Protein AF-A0A4S3JB33-F1 (afdb_monomer)

Nearest PDB structures (foldseek):
  8bau-assembly1_A  TM=7.533E-01  e=1.016E-06  Phytophthora nicotianae
  2b3w-assembly1_A  TM=6.728E-01  e=2.510E-02  Escherichia coli
  7lj3-assembly1_8  TM=1.763E-01  e=8.676E-01  Human herpesvirus 5 strain AD169

Radius of gyration: 25.85 Å; Cα contacts (8 Å, |Δi|>4): 406; chains: 1; bounding box: 103×61×62 Å

Organism: NCBI:txid1220188

pLDDT: mean 83.26, std 20.47, range [34.44, 98.62]

Sequence (287 aa):
MPPSTQQTRKRKRSPKPSTSSANTPTPSSVLNHPSFRTTPTHIFFHGGILSNWHPSLSPFPGKRGLEICLPLLDKLGIAHPSQEAYSTLLIHEFGFGRGEQWMMAMKAWLFECDMDESGLKPFQRAGKVSDEEFKQFQSDILSPSAPAPSSSSSGRGRGRETAELEKIYARDSHLPCILRTNVPRSQKALGRKVRGFRPDVWNKASIPIIMAGCVARAQVDQGLRSVYLAAQERTFVEGSPRDRIWGVGLKWDSKAIEDEA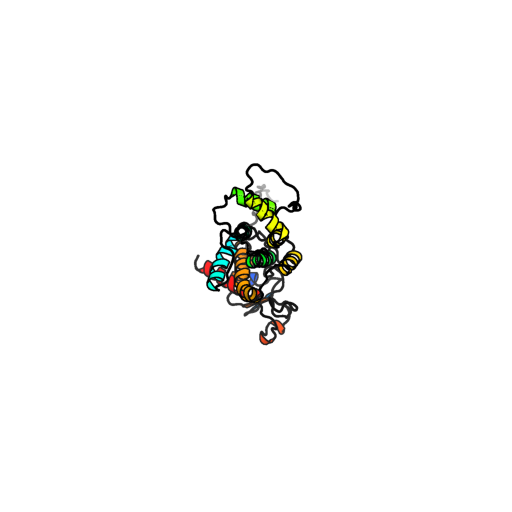NWRGENRLGRCHGEAARMIQRVNRSS

InterPro domains:
  IPR012816 NADAR [PF08719] (172-272)
  IPR012816 NADAR [cd15457] (41-272)
  IPR037238 YbiA-like superfamily [G3DSA:1.10.357.40] (34-285)
  IPR037238 YbiA-like superfamily [SSF143990] (32-275)

Mean predicted aligned error: 9.92 Å

Secondary structure (DSSP, 8-state):
-PPP--------PPPPPP-----PPPHHHHT-BTTEEE-SSEEEESSGGGSTTSEEEEEEEHHHHHHHHHHHHHHTT-----TTSHHHHHHHH-EEEEHHHHHHHHHHHHHSSS--TT---TT---S---HHHHHHHHHHHH-TTPPPTT-----TT--HHHHHHHHHHHHH-SHHHHHH---HHHHHHHHTS-TT--HHHHHHHHHHHHHHHHHHHHHH-HHHHHHHHHTTTPEEEE--SS-SSSS-SS-TT-GGGGSGGG--S--HHHHHHHHHHHHHHHHHH--

Structure (mmCIF, N/CA/C/O backbone):
data_AF-A0A4S3JB33-F1
#
_entry.id   AF-A0A4S3JB33-F1
#
loop_
_atom_site.group_PDB
_atom_site.id
_atom_site.type_symbol
_atom_site.label_atom_id
_atom_site.label_alt_id
_atom_site.label_comp_id
_atom_site.label_asym_id
_atom_site.label_entity_id
_atom_site.label_seq_id
_atom_site.pdbx_PDB_ins_code
_atom_site.Cartn_x
_atom_site.Cartn_y
_atom_site.Cartn_z
_atom_site.occupancy
_atom_site.B_iso_or_equiv
_atom_site.auth_seq_id
_atom_site.auth_comp_id
_atom_site.auth_asym_id
_atom_site.auth_atom_id
_atom_site.pdbx_PDB_model_num
ATOM 1 N N . MET A 1 1 ? 79.749 41.638 -6.068 1.00 37.84 1 MET A N 1
ATOM 2 C CA . MET A 1 1 ? 79.258 42.384 -4.892 1.00 37.84 1 MET A CA 1
ATOM 3 C C . MET A 1 1 ? 77.824 42.826 -5.148 1.00 37.84 1 MET A C 1
ATOM 5 O O . MET A 1 1 ? 77.630 43.610 -6.067 1.00 37.84 1 MET A O 1
ATOM 9 N N . PRO A 1 2 ? 76.828 42.297 -4.423 1.00 37.78 2 PRO A N 1
ATOM 10 C CA . PRO A 1 2 ? 75.459 42.807 -4.450 1.00 37.78 2 PRO A CA 1
ATOM 11 C C . PRO A 1 2 ? 75.175 43.682 -3.213 1.00 37.78 2 PRO A C 1
ATOM 13 O O . PRO A 1 2 ? 75.805 43.468 -2.175 1.00 37.78 2 PRO A O 1
ATOM 16 N N . PRO A 1 3 ? 74.198 44.604 -3.248 1.00 44.31 3 PRO A N 1
ATOM 17 C CA . PRO A 1 3 ? 73.579 45.103 -2.035 1.00 44.31 3 PRO A CA 1
ATOM 18 C C . PRO A 1 3 ? 72.351 44.260 -1.672 1.00 44.31 3 PRO A C 1
ATOM 20 O O . PRO A 1 3 ? 71.541 43.872 -2.514 1.00 44.31 3 PRO A O 1
ATOM 23 N N . SER A 1 4 ? 72.237 43.981 -0.376 1.00 38.00 4 SER A N 1
ATOM 24 C CA . SER A 1 4 ? 71.089 43.359 0.271 1.00 38.00 4 SER A CA 1
ATOM 25 C C . SER A 1 4 ? 69.883 44.297 0.292 1.00 38.00 4 SER A C 1
ATOM 27 O O . SER A 1 4 ? 70.032 45.484 0.588 1.00 38.00 4 SER A O 1
ATOM 29 N N . THR A 1 5 ? 68.673 43.765 0.133 1.00 39.16 5 THR A N 1
ATOM 30 C CA . THR A 1 5 ? 67.459 44.458 0.584 1.00 39.16 5 THR A CA 1
ATOM 31 C C . THR A 1 5 ? 66.534 43.474 1.290 1.00 39.16 5 THR A C 1
ATOM 33 O O . THR A 1 5 ? 66.327 42.345 0.848 1.00 39.16 5 THR A O 1
ATOM 36 N N . GLN A 1 6 ? 66.075 43.909 2.461 1.00 36.19 6 GLN A N 1
ATOM 37 C CA . GLN A 1 6 ? 65.404 43.139 3.497 1.00 36.19 6 GLN A CA 1
ATOM 38 C C . GLN A 1 6 ? 63.982 42.687 3.140 1.00 36.19 6 GLN A C 1
ATOM 40 O O . GLN A 1 6 ? 63.261 43.281 2.343 1.00 36.19 6 GLN A O 1
ATOM 45 N N . GLN A 1 7 ? 63.600 41.614 3.831 1.00 37.47 7 GLN A N 1
ATOM 46 C CA . GLN A 1 7 ? 62.311 40.935 3.851 1.00 37.47 7 GLN A CA 1
ATOM 47 C C . GLN A 1 7 ? 61.126 41.831 4.241 1.00 37.47 7 GLN A C 1
ATOM 49 O O . GLN A 1 7 ? 61.162 42.522 5.253 1.00 37.47 7 GLN A O 1
ATOM 54 N N . THR A 1 8 ? 59.987 41.610 3.580 1.00 35.97 8 THR A N 1
ATOM 55 C CA . THR A 1 8 ? 58.667 41.661 4.232 1.00 35.97 8 THR A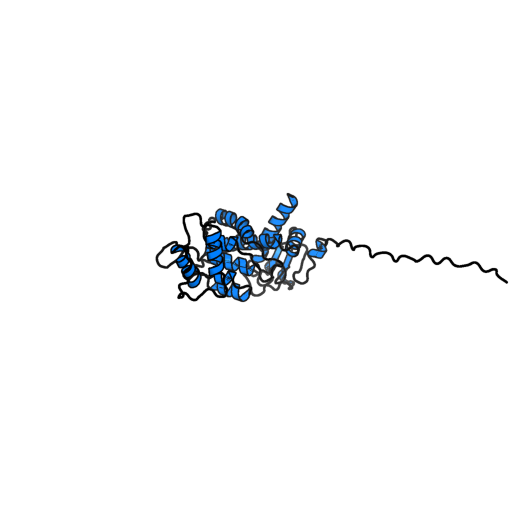 CA 1
ATOM 56 C C . THR A 1 8 ? 57.885 40.384 3.896 1.00 35.97 8 THR A C 1
ATOM 58 O O . THR A 1 8 ? 57.421 40.167 2.778 1.00 35.97 8 THR A O 1
ATOM 61 N N . ARG A 1 9 ? 57.756 39.477 4.874 1.00 36.78 9 ARG A N 1
ATOM 62 C CA . ARG A 1 9 ? 56.932 38.260 4.763 1.00 36.78 9 ARG A CA 1
ATOM 63 C C . ARG A 1 9 ? 55.449 38.627 4.911 1.00 36.78 9 ARG A C 1
ATOM 65 O O . ARG A 1 9 ? 54.947 38.746 6.025 1.00 36.78 9 ARG A O 1
ATOM 72 N N . LYS A 1 10 ? 54.717 38.737 3.797 1.00 39.84 10 LYS A N 1
ATOM 73 C CA . LYS A 1 10 ? 53.243 38.682 3.803 1.00 39.84 10 LYS A CA 1
ATOM 74 C C . LYS A 1 10 ? 52.792 37.230 4.012 1.00 39.84 10 LYS A C 1
ATOM 76 O O . LYS A 1 10 ? 53.057 36.364 3.181 1.00 39.84 10 LYS A O 1
ATOM 81 N N . ARG A 1 11 ? 52.095 36.959 5.122 1.00 40.12 11 ARG A N 1
ATOM 82 C CA . ARG A 1 11 ? 51.371 35.698 5.366 1.00 40.12 11 ARG A CA 1
ATOM 83 C C . ARG A 1 11 ? 50.337 35.480 4.249 1.00 40.12 11 ARG A C 1
ATOM 85 O O . ARG A 1 11 ? 49.350 36.209 4.180 1.00 40.12 11 ARG A O 1
ATOM 92 N N . LYS A 1 12 ? 50.547 34.472 3.393 1.00 37.72 12 LYS A N 1
ATOM 93 C CA . LYS A 1 12 ? 49.523 33.954 2.470 1.00 37.72 12 LYS A CA 1
ATOM 94 C C . LYS A 1 12 ? 48.380 33.360 3.300 1.00 37.72 12 LYS A C 1
ATOM 96 O O . LYS A 1 12 ? 48.579 32.368 3.995 1.00 37.72 12 LYS A O 1
ATOM 101 N N . ARG A 1 13 ? 47.193 33.970 3.239 1.00 41.28 13 ARG A N 1
ATOM 102 C CA . ARG A 1 13 ? 45.944 33.325 3.663 1.00 41.28 13 ARG A CA 1
ATOM 103 C C . ARG A 1 13 ? 45.610 32.237 2.645 1.00 41.28 13 ARG A C 1
ATOM 105 O O . ARG A 1 13 ? 45.482 32.527 1.459 1.00 41.28 13 ARG A O 1
ATOM 112 N N . SER A 1 14 ? 45.497 31.003 3.117 1.00 39.81 14 SER A N 1
ATOM 113 C CA . SER A 1 14 ? 44.990 29.860 2.360 1.00 39.81 14 SER A CA 1
ATOM 114 C C . SER A 1 14 ? 43.556 30.147 1.883 1.00 39.81 14 SER A C 1
ATOM 116 O O . SER A 1 14 ? 42.777 30.707 2.663 1.00 39.81 14 SER A O 1
ATOM 118 N N . PRO A 1 15 ? 43.174 29.791 0.644 1.00 37.69 15 PRO A N 1
ATOM 119 C CA . PRO A 1 15 ? 41.797 29.950 0.198 1.00 37.69 15 PRO A CA 1
ATOM 120 C C . PRO A 1 15 ? 40.890 28.992 0.984 1.00 37.69 15 PRO A C 1
ATOM 122 O O . PRO A 1 15 ? 41.204 27.812 1.147 1.00 37.69 15 PRO A O 1
ATOM 125 N N . LYS A 1 16 ? 39.775 29.520 1.504 1.00 41.62 16 LYS A N 1
ATOM 126 C CA . LYS A 1 16 ? 38.696 28.718 2.097 1.00 41.62 16 LYS A CA 1
ATOM 127 C C . LYS A 1 16 ? 38.167 27.737 1.040 1.00 41.62 16 LYS A C 1
ATOM 129 O O . LYS A 1 16 ? 38.026 28.149 -0.112 1.00 41.62 16 LYS A O 1
ATOM 134 N N . PRO A 1 17 ? 37.833 26.488 1.407 1.00 34.44 17 PRO A N 1
ATOM 135 C CA . PRO A 1 17 ? 37.184 25.578 0.479 1.00 34.44 17 PRO A CA 1
ATOM 136 C C . PRO A 1 17 ? 35.836 26.178 0.074 1.00 34.44 17 PRO A C 1
ATOM 138 O O . PRO A 1 17 ? 35.015 26.536 0.921 1.00 34.44 17 PRO A O 1
ATOM 141 N N . SER A 1 18 ? 35.652 26.330 -1.235 1.00 35.06 18 SER A N 1
ATOM 142 C CA . SER A 1 18 ? 34.375 26.655 -1.851 1.00 35.06 18 SER A CA 1
ATOM 143 C C . SER A 1 18 ? 33.348 25.626 -1.398 1.00 35.06 18 SER A C 1
ATOM 145 O O . SER A 1 18 ? 33.536 24.426 -1.599 1.00 35.06 18 SER A O 1
ATOM 147 N N . THR A 1 19 ? 32.276 26.101 -0.775 1.00 37.41 19 THR A N 1
ATOM 148 C CA . THR A 1 19 ? 31.071 25.324 -0.501 1.00 37.41 19 THR A CA 1
ATOM 149 C C . THR A 1 19 ? 30.643 24.620 -1.784 1.00 37.41 19 THR A C 1
ATOM 151 O O . THR A 1 19 ? 30.298 25.288 -2.760 1.00 37.41 19 THR A O 1
ATOM 154 N N . SER A 1 20 ? 30.716 23.287 -1.806 1.00 38.78 20 SER A N 1
ATOM 155 C CA . SER A 1 20 ? 30.219 22.494 -2.923 1.00 38.78 20 SER A CA 1
ATOM 156 C C . SER A 1 20 ? 28.742 22.815 -3.109 1.00 38.78 20 SER A C 1
ATOM 158 O O . SER A 1 20 ? 27.940 22.566 -2.205 1.00 38.78 20 SER A O 1
ATOM 160 N N . SER A 1 21 ? 28.380 23.363 -4.266 1.00 40.97 21 SER A N 1
ATOM 161 C CA . SER A 1 21 ? 26.999 23.341 -4.723 1.00 40.97 21 SER A CA 1
ATOM 162 C C . SER A 1 21 ? 26.543 21.887 -4.677 1.00 40.97 21 SER A C 1
ATOM 164 O O . SER A 1 21 ? 27.135 21.035 -5.342 1.00 40.97 21 SER A O 1
ATOM 166 N N . ALA A 1 22 ? 25.546 21.583 -3.851 1.00 45.12 22 ALA A N 1
ATOM 167 C CA . ALA A 1 22 ? 24.884 20.293 -3.903 1.00 45.12 22 ALA A CA 1
ATOM 168 C C . ALA A 1 22 ? 24.365 20.121 -5.337 1.00 45.12 22 ALA A C 1
ATOM 170 O O . ALA A 1 22 ? 23.481 20.858 -5.768 1.00 45.12 22 ALA A O 1
ATOM 171 N N . ASN A 1 23 ? 24.985 19.223 -6.106 1.00 50.03 23 ASN A N 1
ATOM 172 C CA . ASN A 1 23 ? 24.530 18.895 -7.448 1.00 50.03 23 ASN A CA 1
ATOM 173 C C . ASN A 1 23 ? 23.121 18.322 -7.319 1.00 50.03 23 ASN A C 1
ATOM 175 O O . ASN A 1 23 ? 22.956 17.192 -6.858 1.00 50.03 23 ASN A O 1
ATOM 179 N N . THR A 1 24 ? 22.110 19.095 -7.710 1.00 54.03 24 THR A N 1
ATOM 180 C CA . THR A 1 24 ? 20.760 18.568 -7.881 1.00 54.03 24 THR A CA 1
ATOM 181 C C . THR A 1 24 ? 20.845 17.436 -8.908 1.00 54.03 24 THR A C 1
ATOM 183 O O . THR A 1 24 ? 21.299 17.679 -10.030 1.00 54.03 24 THR A O 1
ATOM 186 N N . PRO A 1 25 ? 20.486 16.193 -8.547 1.00 61.22 25 PRO A N 1
ATOM 187 C CA . PRO A 1 25 ? 20.617 15.068 -9.458 1.00 61.22 25 PRO A CA 1
ATOM 188 C C . PRO A 1 25 ? 19.741 15.300 -10.694 1.00 61.22 25 PRO A C 1
ATOM 190 O O . PRO A 1 25 ? 18.582 15.702 -10.589 1.00 61.22 25 PRO A O 1
ATOM 193 N N . THR A 1 26 ? 20.301 15.063 -11.879 1.00 67.50 26 THR A N 1
ATOM 194 C CA . THR A 1 26 ? 19.547 15.159 -13.131 1.00 67.50 26 THR A CA 1
ATOM 195 C C . THR A 1 26 ? 18.552 13.994 -13.219 1.00 67.50 26 THR A C 1
ATOM 197 O O . THR A 1 26 ? 18.800 12.929 -12.647 1.00 67.50 26 THR A O 1
ATOM 200 N N . PRO A 1 27 ? 17.436 14.117 -13.963 1.00 67.69 27 PRO A N 1
ATOM 201 C CA . PRO A 1 27 ? 16.472 13.020 -14.106 1.00 67.69 27 PRO A CA 1
ATOM 202 C C . PRO A 1 27 ? 17.120 11.698 -14.553 1.00 67.69 27 PRO A C 1
ATOM 204 O O . PRO A 1 27 ? 16.765 10.628 -14.065 1.00 67.69 27 PRO A O 1
ATOM 207 N N . SER A 1 28 ? 18.139 11.777 -15.418 1.00 67.50 28 SER A N 1
ATOM 208 C CA . SER A 1 28 ? 18.902 10.609 -15.869 1.00 67.50 28 SER A CA 1
ATOM 209 C C . SER A 1 28 ? 19.758 9.975 -14.767 1.00 67.50 28 SER A C 1
ATOM 211 O O . SER A 1 28 ? 19.935 8.760 -14.786 1.00 67.50 28 SER A O 1
ATOM 213 N N . SER A 1 29 ? 20.294 10.751 -13.816 1.00 79.69 29 SER A N 1
ATOM 214 C CA . SER A 1 29 ? 21.076 10.192 -12.706 1.00 79.69 29 SER A CA 1
ATOM 215 C C . SER A 1 29 ? 20.184 9.564 -11.636 1.00 79.69 29 SER A C 1
ATOM 217 O O . SER A 1 29 ? 20.578 8.577 -11.031 1.00 79.69 29 SER A O 1
ATOM 219 N N . VAL A 1 30 ? 18.971 10.093 -11.428 1.00 85.69 30 VAL A N 1
ATOM 220 C CA . VAL A 1 30 ? 17.984 9.519 -10.492 1.00 85.69 30 VAL A CA 1
ATOM 221 C C . VAL A 1 30 ? 17.522 8.133 -10.945 1.00 85.69 30 VAL A C 1
ATOM 223 O O . VAL A 1 30 ? 17.344 7.237 -10.122 1.00 85.69 30 VAL A O 1
ATOM 226 N N . LEU A 1 31 ? 17.333 7.948 -12.254 1.00 87.81 31 LEU A N 1
ATOM 227 C CA . LEU A 1 31 ? 16.897 6.669 -12.818 1.00 87.81 31 LEU A CA 1
ATOM 228 C C . LEU A 1 31 ? 18.030 5.647 -13.006 1.00 87.81 31 LEU A C 1
ATOM 230 O O . LEU A 1 31 ? 17.764 4.518 -13.426 1.00 87.81 31 LEU A O 1
ATOM 234 N N . ASN A 1 32 ? 19.270 6.024 -12.687 1.00 83.25 32 ASN A N 1
ATOM 235 C CA . ASN A 1 32 ? 20.412 5.123 -12.638 1.00 83.25 32 ASN A CA 1
ATOM 236 C C . ASN A 1 32 ? 20.629 4.668 -11.187 1.00 83.25 32 ASN A C 1
ATOM 238 O O . ASN A 1 32 ? 21.330 5.318 -10.414 1.00 83.25 32 ASN A O 1
ATOM 242 N N . HIS A 1 33 ? 19.973 3.572 -10.800 1.00 80.69 33 HIS A N 1
ATOM 243 C CA . HIS A 1 33 ? 19.950 3.097 -9.418 1.00 80.69 33 HIS A CA 1
ATOM 244 C C . HIS A 1 33 ? 20.225 1.587 -9.351 1.00 80.69 33 HIS A C 1
ATOM 246 O O . HIS A 1 33 ? 19.669 0.834 -10.146 1.00 80.69 33 HIS A O 1
ATOM 252 N N . PRO A 1 34 ? 21.005 1.081 -8.377 1.00 84.62 34 PRO A N 1
ATOM 253 C CA . PRO A 1 34 ? 21.362 -0.342 -8.315 1.00 84.62 34 PRO A CA 1
ATOM 254 C C . PRO A 1 34 ? 20.169 -1.290 -8.101 1.00 84.62 34 PRO A C 1
ATOM 256 O O . PRO A 1 34 ? 20.291 -2.492 -8.315 1.00 84.62 34 PRO A O 1
ATOM 259 N N . SER A 1 35 ? 19.019 -0.779 -7.652 1.00 85.50 35 SER A N 1
ATOM 260 C CA . SER A 1 35 ? 17.845 -1.602 -7.324 1.00 85.50 35 SER A CA 1
ATOM 261 C C . SER A 1 35 ? 16.769 -1.677 -8.410 1.00 85.50 35 SER A C 1
ATOM 263 O O . SER A 1 35 ? 15.747 -2.329 -8.181 1.00 85.50 35 SER A O 1
ATOM 265 N N . PHE A 1 36 ? 16.939 -0.976 -9.533 1.00 93.44 36 PHE A N 1
ATOM 266 C CA . PHE A 1 36 ? 16.011 -1.031 -10.660 1.00 93.44 36 PHE A CA 1
ATOM 267 C C . PHE A 1 36 ? 16.714 -0.678 -11.973 1.00 93.44 36 PHE A C 1
ATOM 269 O O . PHE A 1 36 ? 17.704 0.042 -12.000 1.00 93.44 36 PHE A O 1
ATOM 276 N N . ARG A 1 37 ? 16.195 -1.201 -13.079 1.00 94.62 37 ARG A N 1
ATOM 277 C CA . ARG A 1 37 ? 16.743 -1.019 -14.422 1.00 94.62 37 ARG A CA 1
ATOM 278 C C . ARG A 1 37 ? 15.783 -0.188 -15.254 1.00 94.62 37 ARG A C 1
ATOM 280 O O . ARG A 1 37 ? 14.603 -0.513 -15.337 1.00 94.62 37 ARG A O 1
ATOM 287 N N . THR A 1 38 ? 16.304 0.841 -15.904 1.00 95.25 38 THR A N 1
ATOM 288 C CA . THR A 1 38 ? 15.506 1.781 -16.695 1.00 95.25 38 THR A CA 1
ATOM 289 C C . THR A 1 38 ? 15.789 1.596 -18.185 1.00 95.25 38 THR A C 1
ATOM 291 O O . THR A 1 38 ? 16.947 1.526 -18.592 1.00 95.25 38 THR A O 1
ATOM 294 N N . THR A 1 39 ? 14.741 1.547 -19.004 1.00 94.50 39 THR A N 1
ATOM 295 C CA . THR A 1 39 ? 14.806 1.634 -20.473 1.00 94.50 39 THR A CA 1
ATOM 296 C C . THR A 1 39 ? 14.076 2.906 -20.939 1.00 94.50 39 THR A C 1
ATOM 298 O O . THR A 1 39 ? 13.555 3.657 -20.105 1.00 94.50 39 THR A O 1
ATOM 301 N N . PRO A 1 40 ? 14.014 3.215 -22.248 1.00 94.31 40 PRO A N 1
ATOM 302 C CA . PRO A 1 40 ? 13.198 4.329 -22.732 1.00 94.31 40 PRO A CA 1
ATOM 303 C C . PRO A 1 40 ? 11.714 4.222 -22.346 1.00 94.31 40 PRO A C 1
ATOM 305 O O . PRO A 1 40 ? 11.077 5.250 -22.144 1.00 94.31 40 PRO A O 1
ATOM 308 N N . THR A 1 41 ? 11.190 3.001 -22.197 1.00 95.88 41 THR A N 1
ATOM 309 C CA . THR A 1 41 ? 9.759 2.726 -21.986 1.00 95.88 41 THR A CA 1
ATOM 310 C C . THR A 1 41 ? 9.422 2.158 -20.608 1.00 95.88 41 THR A C 1
ATOM 312 O O . THR A 1 41 ? 8.274 2.256 -20.189 1.00 95.88 41 THR A O 1
ATOM 315 N N . HIS A 1 42 ? 10.390 1.601 -19.874 1.00 97.69 42 HIS A N 1
ATOM 316 C CA . HIS A 1 42 ? 10.117 0.843 -18.651 1.00 97.69 42 HIS A CA 1
ATOM 317 C C . HIS A 1 42 ? 11.076 1.158 -17.497 1.00 97.69 42 HIS A C 1
ATOM 319 O O . HIS A 1 42 ? 12.224 1.553 -17.701 1.00 97.69 42 HIS A O 1
ATOM 325 N N . ILE A 1 43 ? 10.608 0.912 -16.273 1.00 98.00 43 ILE A N 1
ATOM 326 C CA . ILE A 1 43 ? 11.408 0.835 -15.045 1.00 98.00 43 ILE A CA 1
ATOM 327 C C . ILE A 1 43 ? 11.144 -0.534 -14.408 1.00 98.00 43 ILE A C 1
ATOM 329 O O . ILE A 1 43 ? 10.102 -0.753 -13.789 1.00 98.00 43 ILE A O 1
ATOM 333 N N . PHE A 1 44 ? 12.089 -1.461 -14.550 1.00 98.12 44 PHE A N 1
ATOM 334 C CA . PHE A 1 44 ? 12.015 -2.811 -13.990 1.00 98.12 44 PHE A CA 1
ATOM 335 C C . PHE A 1 44 ? 12.632 -2.851 -12.594 1.00 98.12 44 PHE A C 1
ATOM 337 O O . PHE A 1 44 ? 13.785 -2.465 -12.413 1.00 98.12 44 PHE A O 1
ATOM 344 N N . PHE A 1 45 ? 11.905 -3.358 -11.605 1.00 97.81 45 PHE A N 1
ATOM 345 C CA . PHE A 1 45 ? 12.362 -3.419 -10.218 1.00 97.81 45 PHE A CA 1
ATOM 346 C C . PHE A 1 45 ? 11.933 -4.724 -9.544 1.00 97.81 45 PHE A C 1
ATOM 348 O O . PHE A 1 45 ? 11.057 -5.434 -10.016 1.00 97.81 45 PHE A O 1
ATOM 355 N N . HIS A 1 46 ? 12.555 -5.049 -8.417 1.00 95.19 46 HIS A N 1
ATOM 356 C CA . HIS A 1 46 ? 12.135 -6.159 -7.546 1.00 95.19 46 HIS A CA 1
ATOM 357 C C . HIS A 1 46 ? 12.351 -5.798 -6.071 1.00 95.19 46 HIS A C 1
ATOM 359 O O . HIS A 1 46 ? 11.541 -6.124 -5.207 1.00 95.19 46 HIS A O 1
ATOM 365 N N . GLY A 1 47 ? 13.440 -5.079 -5.787 1.00 93.38 47 GLY A N 1
ATOM 366 C CA . GLY A 1 47 ? 13.805 -4.595 -4.460 1.00 93.38 47 GLY A CA 1
ATOM 367 C C . GLY A 1 47 ? 13.986 -3.077 -4.404 1.00 93.38 47 GLY A C 1
ATOM 368 O O . GLY A 1 47 ? 13.583 -2.340 -5.302 1.00 93.38 47 GLY A O 1
ATOM 369 N N . GLY A 1 48 ? 14.638 -2.621 -3.334 1.00 94.38 48 GLY A N 1
ATOM 370 C CA . GLY A 1 48 ? 14.979 -1.213 -3.123 1.00 94.38 48 GLY A CA 1
ATOM 371 C C . GLY A 1 48 ? 13.761 -0.302 -3.039 1.00 94.38 48 GLY A C 1
ATOM 372 O O . GLY A 1 48 ? 12.684 -0.753 -2.674 1.00 94.38 48 GLY A O 1
ATOM 373 N N . ILE A 1 49 ? 13.931 0.973 -3.379 1.00 95.50 49 ILE A N 1
ATOM 374 C CA . ILE A 1 49 ? 12.979 2.037 -3.036 1.00 95.50 49 ILE A CA 1
ATOM 375 C C . ILE A 1 49 ? 11.556 1.846 -3.582 1.00 95.50 49 ILE A C 1
ATOM 377 O O . ILE A 1 49 ? 10.610 2.384 -3.014 1.00 95.50 49 ILE A O 1
ATOM 381 N N . LEU A 1 50 ? 11.374 1.045 -4.634 1.00 97.00 50 LEU A N 1
ATOM 382 C CA . LEU A 1 50 ? 10.067 0.706 -5.211 1.00 97.00 50 LEU A CA 1
ATOM 383 C C . LEU A 1 50 ? 9.430 -0.547 -4.574 1.00 97.00 50 LEU A C 1
ATOM 385 O O . LEU A 1 50 ? 8.245 -0.790 -4.728 1.00 97.00 50 LEU A O 1
ATOM 389 N N . SER A 1 51 ? 10.162 -1.346 -3.802 1.00 96.25 51 SER A N 1
ATOM 390 C CA . SER A 1 51 ? 9.581 -2.508 -3.123 1.00 96.25 51 SER A CA 1
ATOM 391 C C . SER A 1 51 ? 8.750 -2.100 -1.905 1.00 96.25 51 SER A C 1
ATOM 393 O O . SER A 1 51 ? 9.187 -1.297 -1.081 1.00 96.25 51 SER A O 1
ATOM 395 N N . ASN A 1 52 ? 7.605 -2.755 -1.696 1.00 95.75 52 ASN A N 1
ATOM 396 C CA . ASN A 1 52 ? 6.824 -2.609 -0.460 1.00 95.75 52 ASN A CA 1
ATOM 397 C C . ASN A 1 52 ? 7.573 -3.073 0.798 1.00 95.75 52 ASN A C 1
ATOM 399 O O . ASN A 1 52 ? 7.194 -2.713 1.914 1.00 95.75 52 ASN A O 1
ATOM 403 N N . TRP A 1 53 ? 8.640 -3.858 0.638 1.00 96.38 53 TRP A N 1
ATOM 404 C CA . TRP A 1 53 ? 9.464 -4.329 1.749 1.00 96.38 53 TRP A CA 1
ATOM 405 C C . TRP A 1 53 ? 10.547 -3.325 2.140 1.00 96.38 53 TRP A C 1
ATOM 407 O O . TRP A 1 53 ? 11.134 -3.462 3.216 1.00 96.38 53 TRP A O 1
ATOM 417 N N . HIS A 1 54 ? 10.796 -2.318 1.303 1.00 95.56 54 HIS A N 1
ATOM 418 C CA . HIS A 1 54 ? 11.774 -1.281 1.580 1.00 95.56 54 HIS A CA 1
ATOM 419 C C . HIS A 1 54 ? 11.324 -0.411 2.757 1.00 95.56 54 HIS A C 1
ATOM 421 O O . HIS A 1 54 ? 10.171 0.034 2.778 1.00 95.56 54 HIS A O 1
ATOM 427 N N . PRO A 1 55 ? 12.200 -0.187 3.750 1.00 94.81 55 PRO A N 1
ATOM 428 C CA . PRO A 1 55 ? 11.897 0.726 4.837 1.00 94.81 55 PRO A CA 1
ATOM 429 C C . PRO A 1 55 ? 11.786 2.155 4.299 1.00 94.81 55 PRO A C 1
ATOM 431 O O . PRO A 1 55 ? 12.600 2.592 3.495 1.00 94.81 55 PRO A O 1
ATOM 434 N N . SER A 1 56 ? 10.780 2.882 4.761 1.00 91.69 56 SER A N 1
ATOM 435 C CA . SER A 1 56 ? 10.696 4.327 4.587 1.00 91.69 56 SER A CA 1
ATOM 436 C C . SER A 1 56 ? 11.722 5.001 5.501 1.00 91.69 56 SER A C 1
ATOM 438 O O . SER A 1 56 ? 11.860 4.598 6.657 1.00 91.69 56 SER A O 1
ATOM 440 N N . LEU A 1 57 ? 12.423 6.029 5.009 1.00 86.75 57 LEU A N 1
ATOM 441 C CA . LEU A 1 57 ? 13.403 6.791 5.805 1.00 86.75 57 LEU A CA 1
ATOM 442 C C . LEU A 1 57 ? 12.762 7.466 7.024 1.00 86.75 57 LEU A C 1
ATOM 444 O O . LEU A 1 57 ? 13.372 7.585 8.082 1.00 86.75 57 LEU A O 1
ATOM 448 N N . SER A 1 58 ? 11.516 7.902 6.872 1.00 93.19 58 SER A N 1
ATOM 449 C CA . SER A 1 58 ? 10.659 8.374 7.955 1.00 93.19 58 SER A CA 1
ATOM 450 C C . SER A 1 58 ? 9.278 7.741 7.800 1.00 93.19 58 SER A C 1
ATOM 452 O O . SER A 1 58 ? 8.856 7.511 6.659 1.00 93.19 58 SER A O 1
ATOM 454 N N . PRO A 1 59 ? 8.568 7.421 8.896 1.00 96.25 59 PRO A N 1
ATOM 455 C CA . PRO A 1 59 ? 7.224 6.873 8.797 1.00 96.25 59 PRO A CA 1
ATOM 456 C C . PRO A 1 59 ? 6.308 7.816 8.014 1.00 96.25 59 PRO A C 1
ATOM 458 O O . PRO A 1 59 ? 6.294 9.019 8.272 1.00 96.25 59 PRO A O 1
ATOM 461 N N . PHE A 1 60 ? 5.553 7.288 7.050 1.00 96.81 60 PHE A N 1
ATOM 462 C CA . PHE A 1 60 ? 4.580 8.096 6.315 1.00 96.81 60 PHE A CA 1
ATOM 463 C C . PHE A 1 60 ? 3.224 8.083 7.033 1.00 96.81 60 PHE A C 1
ATOM 465 O O . PHE A 1 60 ? 2.819 7.031 7.539 1.00 96.81 60 PHE A O 1
ATOM 472 N N . PRO A 1 61 ? 2.518 9.225 7.099 1.00 95.50 61 PRO A N 1
ATOM 473 C CA . PRO A 1 61 ? 1.291 9.340 7.879 1.00 95.50 61 PRO A CA 1
ATOM 474 C C . PRO A 1 61 ? 0.141 8.587 7.206 1.00 95.50 61 PRO A C 1
ATOM 476 O O . PRO A 1 61 ? -0.160 8.820 6.030 1.00 95.50 61 PRO A O 1
ATOM 479 N N . GLY A 1 62 ? -0.540 7.720 7.957 1.00 97.75 62 GLY A N 1
ATOM 480 C CA . GLY A 1 62 ? -1.709 6.996 7.464 1.00 97.75 62 GLY A CA 1
ATOM 481 C C . GLY A 1 62 ? -2.866 7.908 7.071 1.00 97.75 62 GLY A C 1
ATOM 482 O O . GLY A 1 62 ? -3.515 7.643 6.058 1.00 97.75 62 GLY A O 1
ATOM 483 N N . LYS A 1 63 ? -3.041 9.040 7.772 1.00 97.69 63 LYS A N 1
ATOM 484 C CA . LYS A 1 63 ? -3.952 10.134 7.395 1.00 97.69 63 LYS A CA 1
ATOM 485 C C . LYS A 1 63 ? -3.892 10.452 5.904 1.00 97.69 63 LYS A C 1
ATOM 487 O O . LYS A 1 63 ? -4.912 10.427 5.221 1.00 97.69 63 LYS A O 1
ATOM 492 N N . ARG A 1 64 ? -2.687 10.685 5.373 1.00 97.19 64 ARG A N 1
ATOM 493 C CA . ARG A 1 64 ? -2.516 11.032 3.959 1.00 97.19 64 ARG A CA 1
ATOM 494 C C . ARG A 1 64 ? -2.933 9.893 3.032 1.00 97.19 64 ARG A C 1
ATOM 496 O O . ARG A 1 64 ? -3.508 10.138 1.973 1.00 97.19 64 ARG A O 1
ATOM 503 N N . GLY A 1 65 ? -2.624 8.656 3.414 1.00 97.75 65 GLY A N 1
ATOM 504 C CA . GLY A 1 65 ? -3.064 7.475 2.679 1.00 97.75 65 GLY A CA 1
ATOM 505 C C . GLY A 1 65 ? -4.592 7.379 2.632 1.00 97.75 65 GLY A C 1
ATOM 506 O O . GLY A 1 65 ? -5.154 7.158 1.564 1.00 97.75 65 GLY A O 1
ATOM 507 N N . LEU A 1 66 ? -5.278 7.616 3.752 1.00 98.31 66 LEU A N 1
ATOM 508 C CA . LEU A 1 66 ? -6.743 7.601 3.816 1.00 98.31 66 LEU A CA 1
ATOM 509 C C . LEU A 1 66 ? -7.382 8.723 2.986 1.00 98.31 66 LEU A C 1
ATOM 511 O O . LEU A 1 66 ? -8.285 8.437 2.206 1.00 98.31 66 LEU A O 1
ATOM 515 N N . GLU A 1 67 ? -6.875 9.958 3.066 1.00 97.88 67 GLU A N 1
ATOM 516 C CA . GLU A 1 67 ? -7.368 11.101 2.269 1.00 97.88 67 GLU A CA 1
ATOM 517 C C . GLU A 1 67 ? -7.395 10.813 0.759 1.00 97.88 67 GLU A C 1
ATOM 519 O O . GLU A 1 67 ? -8.253 11.315 0.037 1.00 97.88 67 GLU A O 1
ATOM 524 N N . ILE A 1 68 ? -6.443 10.013 0.269 1.00 97.75 68 ILE A N 1
ATOM 525 C CA . ILE A 1 68 ? -6.382 9.592 -1.136 1.00 97.75 68 ILE A CA 1
ATOM 526 C C . ILE A 1 68 ? -7.252 8.355 -1.370 1.00 97.75 68 ILE A C 1
ATOM 528 O O . ILE A 1 68 ? -7.918 8.250 -2.397 1.00 97.75 68 ILE A O 1
ATOM 532 N N . CYS A 1 69 ? -7.210 7.392 -0.450 1.00 97.88 69 CYS A N 1
ATOM 533 C CA . CYS A 1 69 ? -7.819 6.082 -0.625 1.00 97.88 69 CYS A CA 1
ATOM 534 C C . CYS A 1 69 ? -9.348 6.119 -0.544 1.00 97.88 69 CYS A C 1
ATOM 536 O O . CYS A 1 69 ? -9.997 5.506 -1.390 1.00 97.88 69 CYS A O 1
ATOM 538 N N . LEU A 1 70 ? -9.925 6.802 0.451 1.00 97.50 70 LEU A N 1
ATOM 539 C CA . LEU A 1 70 ? -11.364 6.727 0.733 1.00 97.50 70 LEU A CA 1
ATOM 540 C C . LEU A 1 70 ? -12.221 7.195 -0.458 1.00 97.50 70 LEU A C 1
ATOM 542 O O . LEU A 1 70 ? -13.024 6.389 -0.926 1.00 97.50 70 LEU A O 1
ATOM 546 N N . PRO A 1 71 ? -11.968 8.365 -1.088 1.00 97.94 71 PRO A N 1
ATOM 547 C CA . PRO A 1 71 ? -12.759 8.792 -2.247 1.00 97.94 71 PRO A CA 1
ATOM 548 C C . PRO A 1 71 ? -12.678 7.826 -3.441 1.00 97.94 71 PRO A C 1
ATOM 550 O O . PRO A 1 71 ? -13.585 7.760 -4.272 1.00 97.94 71 PRO A O 1
ATOM 553 N N . LEU A 1 72 ? -11.577 7.076 -3.563 1.00 97.81 72 LEU A N 1
ATOM 554 C CA . LEU A 1 72 ? -11.410 6.078 -4.620 1.00 97.81 72 LEU A CA 1
ATOM 555 C C . LEU A 1 72 ? -12.194 4.802 -4.322 1.00 97.81 72 LEU A C 1
ATOM 557 O O . LEU A 1 72 ? -12.729 4.202 -5.252 1.00 97.81 72 LEU A O 1
ATOM 561 N N . LEU A 1 73 ? -12.271 4.390 -3.056 1.00 97.88 73 LEU A N 1
ATOM 562 C CA . LEU A 1 73 ? -13.112 3.268 -2.642 1.00 97.88 73 LEU A CA 1
ATOM 563 C C . LEU A 1 73 ? -14.598 3.614 -2.797 1.00 97.88 73 LEU A C 1
ATOM 565 O O . LEU A 1 73 ? -15.328 2.810 -3.378 1.00 97.88 73 LEU A O 1
ATOM 569 N N . ASP A 1 74 ? -15.004 4.828 -2.408 1.00 97.56 74 ASP A N 1
ATOM 570 C CA . ASP A 1 74 ? -16.360 5.355 -2.618 1.00 97.56 74 ASP A CA 1
ATOM 571 C C . ASP A 1 74 ? -16.747 5.321 -4.101 1.00 97.56 74 ASP A C 1
ATOM 573 O O . ASP A 1 74 ? -17.782 4.768 -4.478 1.00 97.56 74 ASP A O 1
ATOM 577 N N . LYS A 1 75 ? -15.872 5.832 -4.980 1.00 98.00 75 LYS A N 1
ATOM 578 C CA . LYS A 1 75 ? -16.091 5.818 -6.436 1.00 98.00 75 LYS A CA 1
ATOM 579 C C . LYS A 1 75 ? -16.232 4.401 -7.006 1.00 98.00 75 LYS A C 1
ATOM 581 O O . LYS A 1 75 ? -16.911 4.212 -8.012 1.00 98.00 75 LYS A O 1
ATOM 586 N N . LEU A 1 76 ? -15.574 3.417 -6.396 1.00 97.38 76 LEU A N 1
ATOM 587 C CA . LEU A 1 76 ? -15.666 2.008 -6.785 1.00 97.38 76 LEU A CA 1
ATOM 588 C C . LEU A 1 76 ? -16.855 1.280 -6.135 1.00 97.38 76 LEU A C 1
ATOM 590 O O . LEU A 1 76 ? -17.045 0.094 -6.411 1.00 97.38 76 LEU A O 1
ATOM 594 N N . GLY A 1 77 ? -17.637 1.952 -5.281 1.00 96.94 77 GLY A N 1
ATOM 595 C CA . GLY A 1 77 ? -18.741 1.349 -4.533 1.00 96.94 77 GLY A CA 1
ATOM 596 C C . GLY A 1 77 ? -18.277 0.291 -3.529 1.00 96.94 77 GLY A C 1
ATOM 597 O O . GLY A 1 77 ? -19.001 -0.667 -3.258 1.00 96.94 77 GLY A O 1
ATOM 598 N N . ILE A 1 78 ? -17.046 0.405 -3.024 1.00 95.56 78 ILE A N 1
ATOM 599 C CA . ILE A 1 78 ? -16.478 -0.553 -2.074 1.00 95.56 78 ILE A CA 1
ATOM 600 C C . ILE A 1 78 ? -16.813 -0.080 -0.665 1.00 95.56 78 ILE A C 1
ATOM 602 O O . ILE A 1 78 ? -16.230 0.886 -0.185 1.00 95.56 78 ILE A O 1
ATOM 606 N N . ALA A 1 79 ? -17.723 -0.789 0.003 1.00 92.19 79 ALA A N 1
ATOM 607 C CA . ALA A 1 79 ? -18.037 -0.534 1.404 1.00 92.19 79 ALA A CA 1
ATOM 608 C C . ALA A 1 79 ? -16.776 -0.645 2.274 1.00 92.19 79 ALA A C 1
ATOM 610 O O . ALA A 1 79 ? -16.003 -1.600 2.146 1.00 92.19 79 ALA A O 1
ATOM 611 N N . HIS A 1 80 ? -16.589 0.329 3.158 1.00 92.56 80 HIS A N 1
ATOM 612 C CA . HIS A 1 80 ? -15.461 0.404 4.075 1.00 92.56 80 HIS A CA 1
ATOM 613 C C . HIS A 1 80 ? -15.883 1.051 5.406 1.00 92.56 80 HIS A C 1
ATOM 615 O O . HIS A 1 80 ? -16.938 1.690 5.468 1.00 92.56 80 HIS A O 1
ATOM 621 N N . PRO A 1 81 ? -15.076 0.917 6.475 1.00 90.06 81 PRO A N 1
ATOM 622 C CA . PRO A 1 81 ? -15.328 1.597 7.747 1.00 90.06 81 PRO A CA 1
ATOM 623 C C . PRO A 1 81 ? -15.482 3.112 7.591 1.00 90.06 81 PRO A C 1
ATOM 625 O O . PRO A 1 81 ? -14.797 3.716 6.762 1.00 90.06 81 PRO A O 1
ATOM 628 N N . SER A 1 82 ? -16.331 3.739 8.412 1.00 86.50 82 SER A N 1
ATOM 629 C CA . SER A 1 82 ? -16.464 5.203 8.420 1.00 86.50 82 SER A CA 1
ATOM 630 C C . SER A 1 82 ? -15.169 5.880 8.884 1.00 86.50 82 SER A C 1
ATOM 632 O O . SER A 1 82 ? -14.278 5.233 9.446 1.00 86.50 82 SER A O 1
ATOM 634 N N . GLN A 1 83 ? -15.050 7.189 8.659 1.00 87.50 83 GLN A N 1
ATOM 635 C CA . GLN A 1 83 ? -13.863 7.954 9.064 1.00 87.50 83 GLN A CA 1
ATOM 636 C C . GLN A 1 83 ? -13.693 8.004 10.589 1.00 87.50 83 GLN A C 1
ATOM 638 O O . GLN A 1 83 ? -12.575 8.080 11.089 1.00 87.50 83 GLN A O 1
ATOM 643 N N . GLU A 1 84 ? -14.799 7.886 11.315 1.00 82.75 84 GLU A N 1
ATOM 644 C CA . GLU A 1 84 ? -14.893 7.928 12.772 1.00 82.75 84 GLU A CA 1
ATOM 645 C C . GLU A 1 84 ? -14.704 6.550 13.424 1.00 82.75 84 GLU A C 1
ATOM 647 O O . GLU A 1 84 ? -14.598 6.455 14.646 1.00 82.75 84 GLU A O 1
ATOM 652 N N . ALA A 1 85 ? -14.657 5.469 12.637 1.00 83.44 85 ALA A N 1
ATOM 653 C CA . ALA A 1 85 ? -14.429 4.133 13.172 1.00 83.44 85 ALA A CA 1
ATOM 654 C C . ALA A 1 85 ? -13.045 4.048 13.834 1.00 83.44 85 ALA A C 1
ATOM 656 O O . ALA A 1 85 ? -12.049 4.504 13.270 1.00 83.44 85 ALA A O 1
ATOM 657 N N . TYR A 1 86 ? -12.951 3.383 14.991 1.00 83.88 86 TYR A N 1
ATOM 658 C CA . TYR A 1 86 ? -11.682 3.221 15.716 1.00 83.88 86 TYR A CA 1
ATOM 659 C C . TYR A 1 86 ? -10.579 2.601 14.850 1.00 83.88 86 TYR A C 1
ATOM 661 O O . TYR A 1 86 ? -9.423 3.002 14.947 1.00 83.88 86 TYR A O 1
ATOM 669 N N . SER A 1 87 ? -10.916 1.660 13.962 1.00 88.12 87 SER A N 1
ATOM 670 C CA . SER A 1 87 ? -9.953 1.080 13.019 1.00 88.12 87 SER A CA 1
ATOM 671 C C . SER A 1 87 ? -9.433 2.118 12.023 1.00 88.12 87 SER A C 1
ATOM 673 O O . SER A 1 87 ? -8.242 2.114 11.716 1.00 88.12 87 SER A O 1
ATOM 675 N N . THR A 1 88 ? -10.293 3.017 11.541 1.00 92.19 88 THR A N 1
ATOM 676 C CA . THR A 1 88 ? -9.900 4.114 10.650 1.00 92.19 88 THR A CA 1
ATOM 677 C C . THR A 1 88 ? -9.047 5.135 11.384 1.00 92.19 88 THR A C 1
ATOM 679 O O . THR A 1 88 ? -8.009 5.522 10.858 1.00 92.19 88 THR A O 1
ATOM 682 N N . LEU A 1 89 ? -9.407 5.499 12.618 1.00 90.81 89 LEU A N 1
ATOM 683 C CA . LEU A 1 89 ? -8.609 6.393 13.461 1.00 90.81 89 LEU A CA 1
ATOM 684 C C . LEU A 1 89 ? -7.236 5.785 13.801 1.00 90.81 89 LEU A C 1
ATOM 686 O O . LEU A 1 89 ? -6.223 6.480 13.755 1.00 90.81 89 LEU A O 1
ATOM 690 N N . LEU A 1 90 ? -7.168 4.470 14.053 1.00 92.56 90 LEU A N 1
ATOM 691 C CA . LEU A 1 90 ? -5.901 3.755 14.239 1.00 92.56 90 LEU A CA 1
ATOM 692 C C . LEU A 1 90 ? -5.015 3.862 12.999 1.00 92.56 90 LEU A C 1
ATOM 694 O O . LEU A 1 90 ? -3.833 4.146 13.141 1.00 92.56 90 LEU A O 1
ATOM 698 N N . ILE A 1 91 ? -5.559 3.654 11.796 1.00 96.38 91 ILE A N 1
ATOM 699 C CA . ILE A 1 91 ? -4.800 3.855 10.554 1.00 96.38 91 ILE A CA 1
ATOM 700 C C . ILE A 1 91 ? -4.398 5.326 10.406 1.00 96.38 91 ILE A C 1
ATOM 702 O O . ILE A 1 91 ? -3.251 5.601 10.069 1.00 96.38 91 ILE A O 1
ATOM 706 N N . HIS A 1 92 ? -5.320 6.258 10.651 1.00 96.00 92 HIS A N 1
ATOM 707 C CA . HIS A 1 92 ? -5.129 7.696 10.471 1.00 96.00 92 HIS A CA 1
ATOM 708 C C . HIS A 1 92 ? -3.939 8.228 11.279 1.00 96.00 92 HIS A C 1
ATOM 710 O O . HIS A 1 92 ? -3.054 8.870 10.708 1.00 96.00 92 HIS A O 1
ATOM 716 N N . GLU A 1 93 ? -3.889 7.903 12.571 1.00 94.56 93 GLU A N 1
ATOM 717 C CA . GLU A 1 93 ? -2.850 8.367 13.499 1.00 94.56 93 GLU A CA 1
ATOM 718 C C . GLU A 1 93 ? -1.536 7.575 13.394 1.00 94.56 93 GLU A C 1
ATOM 720 O O . GLU A 1 93 ? -0.514 7.983 13.946 1.00 94.56 93 GLU A O 1
ATOM 725 N N . PHE A 1 94 ? -1.522 6.432 12.699 1.00 96.38 94 PHE A N 1
ATOM 726 C CA . PHE A 1 94 ? -0.334 5.587 12.636 1.00 96.38 94 PHE A CA 1
ATOM 727 C C . PHE A 1 94 ? 0.678 6.058 11.580 1.00 96.38 94 PHE A C 1
ATOM 729 O O . PHE A 1 94 ? 0.343 6.370 10.433 1.00 96.38 94 PHE A O 1
ATOM 736 N N . GLY A 1 95 ? 1.958 6.048 11.960 1.00 97.12 95 GLY A N 1
ATOM 737 C CA . GLY A 1 95 ? 3.085 6.259 11.054 1.00 97.12 95 GLY A CA 1
ATOM 738 C C . GLY A 1 95 ? 3.584 4.936 10.476 1.00 97.12 95 GLY A C 1
ATOM 739 O O . GLY A 1 95 ? 4.141 4.106 11.192 1.00 97.12 95 GLY A O 1
ATOM 740 N N . PHE A 1 96 ? 3.446 4.744 9.167 1.00 97.81 96 PHE A N 1
ATOM 741 C CA . PHE A 1 96 ? 3.816 3.493 8.508 1.00 97.81 96 PHE A CA 1
ATOM 742 C C . PHE A 1 96 ? 5.288 3.470 8.107 1.00 97.81 96 PHE A C 1
ATOM 744 O O . PHE A 1 96 ? 5.771 4.329 7.370 1.00 97.81 96 PHE A O 1
ATOM 751 N N . GLY A 1 97 ? 6.007 2.436 8.546 1.00 96.25 97 GLY A N 1
ATOM 752 C CA . GLY A 1 97 ? 7.437 2.290 8.267 1.00 96.25 97 GLY A CA 1
ATOM 753 C C . GLY A 1 97 ? 7.754 1.719 6.885 1.00 96.25 97 GLY A C 1
ATOM 754 O O . GLY A 1 97 ? 8.909 1.751 6.472 1.00 96.25 97 GLY A O 1
ATOM 755 N N . ARG A 1 98 ? 6.771 1.151 6.174 1.00 96.62 98 ARG A N 1
ATOM 756 C CA . ARG A 1 98 ? 6.947 0.519 4.852 1.00 96.62 98 ARG A CA 1
ATOM 757 C C . ARG A 1 98 ? 5.611 0.231 4.167 1.00 96.62 98 ARG A C 1
ATOM 759 O O . ARG A 1 98 ? 4.572 0.165 4.823 1.00 96.62 98 ARG A O 1
ATOM 766 N N . GLY A 1 99 ? 5.655 -0.014 2.858 1.00 97.62 99 GLY A N 1
ATOM 767 C CA . GLY A 1 99 ? 4.463 -0.310 2.053 1.00 97.62 99 GLY A CA 1
ATOM 768 C C . GLY A 1 99 ? 3.747 -1.608 2.447 1.00 97.62 99 GLY A C 1
ATOM 769 O O . GLY A 1 99 ? 2.522 -1.647 2.449 1.00 97.62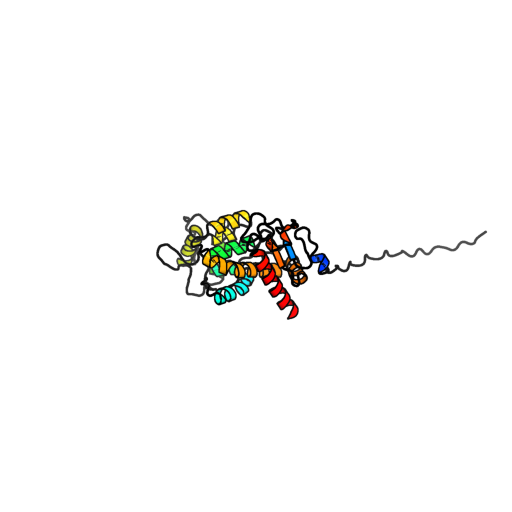 99 GLY A O 1
ATOM 770 N N . GLU A 1 100 ? 4.481 -2.656 2.840 1.00 98.19 100 GLU A N 1
ATOM 771 C CA . GLU A 1 100 ? 3.886 -3.935 3.269 1.00 98.19 100 GLU A CA 1
ATOM 772 C C . GLU A 1 100 ? 3.041 -3.769 4.543 1.00 98.19 100 GLU A C 1
ATOM 774 O O . GLU A 1 100 ? 1.954 -4.335 4.636 1.00 98.19 100 GLU A O 1
ATOM 779 N N . GLN A 1 101 ? 3.492 -2.938 5.491 1.00 98.44 101 GLN A N 1
ATOM 780 C CA . GLN A 1 101 ? 2.755 -2.656 6.723 1.00 98.44 101 GLN A CA 1
ATOM 781 C C . GLN A 1 101 ? 1.424 -1.979 6.410 1.00 98.44 101 GLN A C 1
ATOM 783 O O . GLN A 1 101 ? 0.386 -2.424 6.887 1.00 98.44 101 GLN A O 1
ATOM 788 N N . TRP A 1 102 ? 1.465 -0.949 5.560 1.00 98.56 102 TRP A N 1
ATOM 789 C CA . TRP A 1 102 ? 0.279 -0.250 5.071 1.00 98.56 102 TRP A CA 1
ATOM 790 C C . TRP A 1 102 ? -0.674 -1.201 4.347 1.00 98.56 102 TRP A C 1
ATOM 792 O O . TRP A 1 102 ? -1.845 -1.285 4.701 1.00 98.56 102 TRP A O 1
ATOM 802 N N . MET A 1 103 ? -0.172 -1.972 3.378 1.00 98.38 103 MET A N 1
ATOM 803 C CA . MET A 1 103 ? -0.989 -2.896 2.590 1.00 98.38 103 MET A CA 1
ATOM 804 C C . MET A 1 103 ? -1.711 -3.909 3.488 1.00 98.38 103 MET A C 1
ATOM 806 O O . MET A 1 103 ? -2.910 -4.128 3.326 1.00 98.38 103 MET A O 1
ATOM 810 N N . MET A 1 104 ? -1.000 -4.529 4.433 1.00 98.56 104 MET A N 1
ATOM 811 C CA . MET A 1 104 ? -1.591 -5.540 5.312 1.00 98.56 104 MET A CA 1
ATOM 812 C C . MET A 1 104 ? -2.520 -4.914 6.361 1.00 98.56 104 MET A C 1
ATOM 814 O O . MET A 1 104 ? -3.567 -5.491 6.647 1.00 98.56 104 MET A O 1
ATOM 818 N N . ALA A 1 105 ? -2.194 -3.730 6.888 1.00 98.19 105 ALA A N 1
ATOM 819 C CA . ALA A 1 105 ? -3.053 -3.018 7.832 1.00 98.19 105 ALA A CA 1
ATOM 820 C C . ALA A 1 105 ? -4.366 -2.590 7.169 1.00 98.19 105 ALA A C 1
ATOM 822 O O . ALA A 1 105 ? -5.431 -2.849 7.714 1.00 98.19 105 ALA A O 1
ATOM 823 N N . MET A 1 106 ? -4.306 -2.043 5.952 1.00 98.31 106 MET A N 1
ATOM 824 C CA . MET A 1 106 ? -5.492 -1.687 5.169 1.00 98.31 106 MET A CA 1
ATOM 825 C C . MET A 1 106 ? -6.322 -2.912 4.778 1.00 98.31 106 MET A C 1
ATOM 827 O O . MET A 1 106 ? -7.544 -2.836 4.706 1.00 98.31 106 MET A O 1
ATOM 831 N N . LYS A 1 107 ? -5.681 -4.068 4.568 1.00 97.69 107 LYS A N 1
ATOM 832 C CA . LYS A 1 107 ? -6.391 -5.334 4.367 1.00 97.69 107 LYS A CA 1
ATOM 833 C C . LYS A 1 107 ? -7.181 -5.740 5.615 1.00 97.69 107 LYS A C 1
ATOM 835 O O . LYS A 1 107 ? -8.349 -6.083 5.492 1.00 97.69 107 LYS A O 1
ATOM 840 N N . ALA A 1 108 ? -6.559 -5.699 6.793 1.00 96.00 108 ALA A N 1
ATOM 841 C CA . ALA A 1 108 ? -7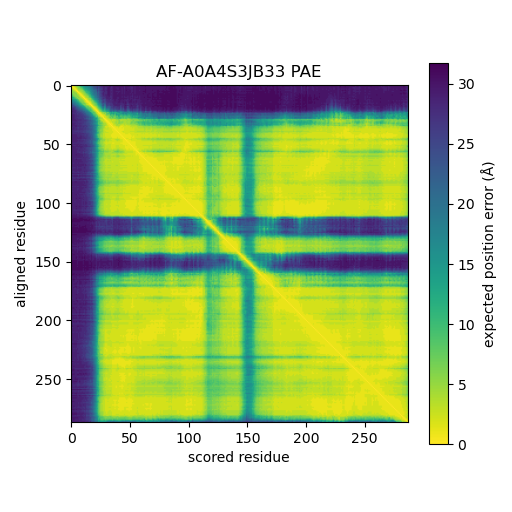.241 -5.977 8.057 1.00 96.00 108 ALA A CA 1
ATOM 842 C C . ALA A 1 108 ? -8.372 -4.966 8.314 1.00 96.00 108 ALA A C 1
ATOM 844 O O . ALA A 1 108 ? -9.504 -5.360 8.571 1.00 96.00 108 ALA A O 1
ATOM 845 N N . TRP A 1 109 ? -8.088 -3.674 8.136 1.00 95.38 109 TRP A N 1
ATOM 846 C CA . TRP A 1 109 ? -9.052 -2.579 8.258 1.00 95.38 109 TRP A CA 1
ATOM 847 C C . TRP A 1 109 ? -10.295 -2.776 7.383 1.00 95.38 109 TRP A C 1
ATOM 849 O O . TRP A 1 109 ? -11.397 -2.548 7.864 1.00 95.38 109 TRP A O 1
ATOM 859 N N . LEU A 1 110 ? -10.134 -3.237 6.137 1.00 95.25 110 LEU A N 1
ATOM 860 C CA . LEU A 1 110 ? -11.247 -3.401 5.198 1.00 95.25 110 LEU A CA 1
ATOM 861 C C . LEU A 1 110 ? -12.128 -4.631 5.478 1.00 95.25 110 LEU A C 1
ATOM 863 O O . LEU A 1 110 ? -13.286 -4.644 5.070 1.00 95.25 110 LEU A O 1
ATOM 867 N N . PHE A 1 111 ? -11.587 -5.685 6.096 1.00 93.00 111 PHE A N 1
ATOM 868 C CA . PHE A 1 111 ? -12.283 -6.977 6.207 1.00 93.00 111 PHE A CA 1
ATOM 869 C C . PHE A 1 111 ? -12.630 -7.399 7.640 1.00 93.00 111 PHE A C 1
ATOM 871 O O . PHE A 1 111 ? -13.527 -8.219 7.819 1.00 93.00 111 PHE A O 1
ATOM 878 N N . GLU A 1 112 ? -11.966 -6.851 8.660 1.00 87.44 112 GLU A N 1
ATOM 879 C CA . GLU A 1 112 ? -12.187 -7.222 10.071 1.00 87.44 112 GLU A CA 1
ATOM 880 C C . GLU A 1 112 ? -13.092 -6.239 10.821 1.00 87.44 112 GLU A C 1
ATOM 882 O O . GLU A 1 112 ? -13.321 -6.392 12.016 1.00 87.44 112 GLU A O 1
ATOM 887 N N . CYS A 1 113 ? -13.613 -5.232 10.127 1.00 66.88 113 CYS A N 1
ATOM 888 C CA . CYS A 1 113 ? -14.360 -4.121 10.700 1.00 66.88 113 CYS A CA 1
ATOM 889 C C . CYS A 1 113 ? -15.812 -4.420 11.094 1.00 66.88 113 CYS A C 1
ATOM 891 O O . CYS A 1 113 ? -16.415 -3.575 11.750 1.00 66.88 113 CYS A O 1
ATOM 893 N N . ASP A 1 114 ? -16.365 -5.580 10.723 1.00 56.84 114 ASP A N 1
ATOM 894 C CA . ASP A 1 114 ? -17.817 -5.799 10.786 1.00 56.84 114 ASP A CA 1
ATOM 895 C C . ASP A 1 114 ? -18.316 -7.004 11.601 1.00 56.84 114 ASP A C 1
ATOM 897 O O . ASP A 1 114 ? -19.528 -7.155 11.670 1.00 56.84 114 ASP A O 1
ATOM 901 N N . MET A 1 115 ? -17.495 -7.858 12.234 1.00 53.16 115 MET A N 1
ATOM 902 C CA . MET A 1 115 ? -18.053 -9.129 12.751 1.00 53.16 115 MET A CA 1
ATOM 903 C C . MET A 1 115 ? -17.582 -9.546 14.151 1.00 53.16 115 MET A C 1
ATOM 905 O O . MET A 1 115 ? -16.400 -9.839 14.361 1.00 53.16 115 MET A O 1
ATOM 909 N N . ASP A 1 116 ? -18.552 -9.714 15.053 1.00 48.56 116 ASP A N 1
ATOM 910 C CA . ASP A 1 116 ? -18.634 -10.922 15.879 1.00 48.56 116 ASP A CA 1
ATOM 911 C C . ASP A 1 116 ? -19.670 -11.908 15.284 1.00 48.56 116 ASP A C 1
ATOM 913 O O . ASP A 1 116 ? -20.414 -11.568 14.362 1.00 48.56 116 ASP A O 1
ATOM 917 N N . GLU A 1 117 ? -19.706 -13.150 15.778 1.00 45.00 117 GLU A N 1
ATOM 918 C CA . GLU A 1 117 ? -20.626 -14.207 15.310 1.00 45.00 117 GLU A CA 1
ATOM 919 C C . GLU A 1 117 ? -22.115 -13.910 15.593 1.00 45.00 117 GLU A C 1
ATOM 921 O O . GLU A 1 117 ? -22.989 -14.623 15.103 1.00 45.00 117 GLU A O 1
ATOM 926 N N . SER A 1 118 ? -22.414 -12.854 16.359 1.00 45.81 118 SER A N 1
ATOM 927 C CA . SER A 1 118 ? -23.761 -12.470 16.790 1.00 45.81 118 SER A CA 1
ATOM 928 C C . SER A 1 118 ? -24.381 -11.326 15.976 1.00 45.81 118 SER A C 1
ATOM 930 O O . SER A 1 118 ? -25.542 -10.980 16.192 1.00 45.81 118 SER A O 1
ATOM 932 N N . GLY A 1 119 ? -23.646 -10.755 15.013 1.00 46.09 119 GLY A N 1
ATOM 933 C CA . GLY A 1 119 ? -24.143 -9.677 14.150 1.00 46.09 119 GLY A CA 1
ATOM 934 C C . GLY A 1 119 ? -24.151 -8.292 14.807 1.00 46.09 119 GLY A C 1
ATOM 935 O O . GLY A 1 119 ? -24.797 -7.375 14.293 1.00 46.09 119 GLY A O 1
ATOM 936 N N . LEU A 1 120 ? -23.442 -8.116 15.926 1.00 41.94 120 LEU A N 1
ATOM 937 C CA . LEU A 1 120 ? -23.230 -6.801 16.529 1.00 41.94 120 LEU A CA 1
ATOM 938 C C . LEU A 1 120 ? -22.128 -6.047 15.769 1.00 41.94 120 LEU A C 1
ATOM 940 O O . LEU A 1 120 ? -21.149 -6.639 15.318 1.00 41.94 120 LEU A O 1
ATOM 944 N N . LYS A 1 121 ? -22.275 -4.719 15.652 1.00 55.12 121 LYS A N 1
ATOM 945 C CA . LYS A 1 121 ? -21.283 -3.809 15.048 1.00 55.12 121 LYS A CA 1
ATOM 946 C C . LYS A 1 121 ? -20.518 -3.025 16.127 1.00 55.12 121 LYS A C 1
ATOM 948 O O . LYS A 1 121 ? -20.696 -1.811 16.228 1.00 55.12 121 LYS A O 1
ATOM 953 N N . PRO A 1 122 ? -19.665 -3.666 16.946 1.00 48.88 122 PRO A N 1
ATOM 954 C CA . PRO A 1 122 ? -19.007 -3.005 18.077 1.00 48.88 122 PRO A CA 1
ATOM 955 C C . PRO A 1 122 ? -18.038 -1.889 17.648 1.00 48.88 122 PRO A C 1
ATOM 957 O O . PRO A 1 122 ? -17.656 -1.056 18.462 1.00 48.88 122 PRO A O 1
ATOM 960 N N . PHE A 1 123 ? -17.652 -1.845 16.368 1.00 51.91 123 PHE A N 1
ATOM 961 C CA . PHE A 1 123 ? -16.693 -0.882 15.817 1.00 51.91 123 PHE A CA 1
ATOM 962 C C . PHE A 1 123 ? -17.338 0.359 15.176 1.00 51.91 123 PHE A C 1
ATOM 964 O O . PHE A 1 123 ? -16.621 1.285 14.792 1.00 51.91 123 PHE A O 1
ATOM 971 N N . GLN A 1 124 ? -18.672 0.398 15.066 1.00 50.69 124 GLN A N 1
ATOM 972 C CA . GLN A 1 124 ? -19.438 1.559 14.602 1.00 50.69 124 GLN A CA 1
ATOM 973 C C . GLN A 1 124 ? -19.987 2.325 15.811 1.00 50.69 124 GLN A C 1
ATOM 975 O O . GLN A 1 124 ? -21.187 2.320 16.078 1.00 50.69 124 GLN A O 1
ATOM 980 N N . ARG A 1 125 ? -19.107 2.963 16.588 1.00 56.25 125 ARG A N 1
ATOM 981 C CA . ARG A 1 125 ? -19.557 3.828 17.684 1.00 56.25 125 ARG A CA 1
ATOM 982 C C . ARG A 1 125 ? -20.196 5.089 17.094 1.00 56.25 125 ARG A C 1
ATOM 984 O O . ARG A 1 125 ? -19.553 5.820 16.345 1.00 56.25 125 ARG A O 1
ATOM 991 N N . ALA A 1 126 ? -21.452 5.356 17.442 1.00 44.19 126 ALA A N 1
ATOM 992 C CA . ALA A 1 126 ? -22.109 6.629 17.169 1.00 44.19 126 ALA A CA 1
ATOM 993 C C . ALA A 1 126 ? -21.806 7.604 18.322 1.00 44.19 126 ALA A C 1
ATOM 995 O O . ALA A 1 126 ? -22.393 7.494 19.395 1.00 44.19 126 ALA A O 1
ATOM 996 N N . GLY A 1 127 ? -20.871 8.540 18.128 1.00 55.09 127 GLY A N 1
ATOM 997 C CA . GLY A 1 127 ? -20.559 9.591 19.109 1.00 55.09 127 GLY A CA 1
ATOM 998 C C . GLY A 1 127 ? -19.118 10.100 19.024 1.00 55.09 127 GLY A C 1
ATOM 999 O O . GLY A 1 127 ? -18.218 9.355 18.647 1.00 55.09 127 GLY A O 1
ATOM 1000 N N . LYS A 1 128 ? -18.891 11.378 19.370 1.00 58.09 128 LYS A N 1
ATOM 1001 C CA . LYS A 1 128 ? -17.543 11.971 19.428 1.00 58.09 128 LYS A CA 1
ATOM 1002 C C . LYS A 1 128 ? -16.726 11.280 20.526 1.00 58.09 128 LYS A C 1
ATOM 1004 O O . LYS A 1 128 ? -17.048 11.428 21.700 1.00 58.09 128 LYS A O 1
ATOM 1009 N N . VAL A 1 129 ? -15.681 10.557 20.138 1.00 65.81 129 VAL A N 1
ATOM 1010 C CA . VAL A 1 129 ? -14.614 10.101 21.042 1.00 65.81 129 VAL A CA 1
ATOM 1011 C C . VAL A 1 129 ? -13.713 11.301 21.323 1.00 65.81 129 VAL A C 1
ATOM 1013 O O . VAL A 1 129 ? -13.395 12.037 20.386 1.00 65.81 129 VAL A O 1
ATOM 1016 N N . SER A 1 130 ? -13.328 11.542 22.579 1.00 78.31 130 SER A N 1
ATOM 1017 C CA . SER A 1 130 ? -12.350 12.603 22.851 1.00 78.31 130 SER A CA 1
ATOM 1018 C C . SER A 1 130 ? -10.949 12.181 22.402 1.00 78.31 130 SER A C 1
ATOM 1020 O O . SER A 1 130 ? -10.614 10.993 22.390 1.00 78.31 130 SER A O 1
ATOM 1022 N N . ASP A 1 131 ? -10.099 13.151 22.064 1.00 79.62 131 ASP A N 1
ATOM 1023 C CA . ASP A 1 131 ? -8.712 12.875 21.675 1.00 79.62 131 ASP A CA 1
ATOM 1024 C C . ASP A 1 131 ? -7.959 12.114 22.779 1.00 79.62 131 ASP A C 1
ATOM 1026 O O . ASP A 1 131 ? -7.132 11.247 22.492 1.00 79.62 131 ASP A O 1
ATOM 1030 N N . GLU A 1 132 ? -8.251 12.406 24.049 1.00 82.88 132 GLU A N 1
ATOM 1031 C CA . GLU A 1 132 ? -7.675 11.716 25.205 1.00 82.88 132 GLU A CA 1
ATOM 1032 C C . GLU A 1 132 ? -8.112 10.249 25.278 1.00 82.88 132 GLU A C 1
ATOM 1034 O O . GLU A 1 132 ? -7.273 9.369 25.484 1.00 82.88 132 GLU A O 1
ATOM 1039 N N . GLU A 1 133 ? -9.404 9.970 25.076 1.00 80.12 133 GLU A N 1
ATOM 1040 C CA . GLU A 1 133 ? -9.937 8.605 25.073 1.00 80.12 133 GLU A CA 1
ATOM 1041 C C . GLU A 1 133 ? -9.314 7.771 23.951 1.00 80.12 133 GLU A C 1
ATOM 1043 O O . GLU A 1 133 ? -8.906 6.628 24.177 1.00 80.12 133 GLU A O 1
ATOM 1048 N N . PHE A 1 134 ? -9.201 8.340 22.748 1.00 83.56 134 PHE A N 1
ATOM 1049 C CA . PHE A 1 134 ? -8.604 7.637 21.617 1.00 83.56 134 PHE A CA 1
ATOM 1050 C C . PHE A 1 134 ? -7.105 7.384 21.820 1.00 83.56 134 PHE A C 1
ATOM 1052 O O . PHE A 1 134 ? -6.632 6.278 21.554 1.00 83.56 134 PHE A O 1
ATOM 1059 N N . LYS A 1 135 ? -6.351 8.366 22.330 1.00 86.25 135 LYS A N 1
ATOM 1060 C CA . LYS A 1 135 ? -4.915 8.198 22.621 1.00 86.25 135 LYS A CA 1
ATOM 1061 C C . LYS A 1 135 ? -4.666 7.101 23.649 1.00 86.25 135 LYS A C 1
ATOM 1063 O O . LYS A 1 135 ? -3.734 6.314 23.480 1.00 86.25 135 LYS A O 1
ATOM 1068 N N . GLN A 1 136 ? -5.504 7.020 24.682 1.00 84.69 136 GLN A N 1
ATOM 1069 C CA . GLN A 1 136 ? -5.410 5.950 25.671 1.00 84.69 136 GLN A CA 1
ATOM 1070 C C . GLN A 1 136 ? -5.679 4.581 25.030 1.00 84.69 136 GLN A C 1
ATOM 1072 O O . GLN A 1 136 ? -4.850 3.682 25.152 1.00 84.69 136 GLN A O 1
ATOM 1077 N N . PHE A 1 137 ? -6.771 4.456 24.269 1.00 83.88 137 PHE A N 1
ATOM 1078 C CA . PHE A 1 137 ? -7.096 3.235 23.526 1.00 83.88 137 PHE A CA 1
ATOM 1079 C C . PHE A 1 137 ? -5.955 2.804 22.588 1.00 83.88 137 PHE A C 1
ATOM 1081 O O . PHE A 1 137 ? -5.550 1.640 22.570 1.00 83.88 137 PHE A O 1
ATOM 1088 N N . GLN A 1 138 ? -5.404 3.747 21.817 1.00 87.38 138 GLN A N 1
ATOM 1089 C CA . GLN A 1 138 ? -4.297 3.494 20.898 1.00 87.38 138 GLN A CA 1
ATOM 1090 C C . GLN A 1 138 ? -3.059 2.992 21.651 1.00 87.38 138 GLN A C 1
ATOM 1092 O O . GLN A 1 138 ? -2.439 2.019 21.218 1.00 87.38 138 GLN A O 1
ATOM 1097 N N . SER A 1 139 ? -2.713 3.632 22.772 1.00 87.62 139 SER A N 1
ATOM 1098 C CA . SER A 1 139 ? -1.605 3.214 23.633 1.00 87.62 139 SER A CA 1
ATOM 1099 C C . SER A 1 139 ? -1.793 1.779 24.129 1.00 87.62 139 SER A C 1
ATOM 1101 O O . SER A 1 139 ? -0.870 0.969 24.032 1.00 87.62 139 SER A O 1
ATOM 1103 N N . ASP A 1 140 ? -2.989 1.439 24.606 1.00 85.56 140 ASP A N 1
ATOM 1104 C CA . ASP A 1 140 ? -3.270 0.128 25.194 1.00 85.56 140 ASP A CA 1
ATOM 1105 C C . ASP A 1 140 ? -3.239 -0.992 24.137 1.00 85.56 140 ASP A C 1
ATOM 1107 O O . ASP A 1 140 ? -2.628 -2.042 24.355 1.00 85.56 140 ASP A O 1
ATOM 1111 N N . ILE A 1 141 ? -3.794 -0.745 22.946 1.00 85.00 141 ILE A N 1
ATOM 1112 C CA . ILE A 1 141 ? -3.850 -1.720 21.844 1.00 85.00 141 ILE A CA 1
ATOM 1113 C C . ILE A 1 141 ? -2.516 -1.899 21.109 1.00 85.00 141 ILE A C 1
ATOM 1115 O O . ILE A 1 141 ? -2.223 -2.989 20.597 1.00 85.00 141 ILE A O 1
ATOM 1119 N N . LEU A 1 142 ? -1.697 -0.849 21.030 1.00 87.81 142 LEU A N 1
ATOM 1120 C CA . LEU A 1 142 ? -0.406 -0.888 20.337 1.00 87.81 142 LEU A CA 1
ATOM 1121 C C . LEU A 1 142 ? 0.781 -1.145 21.274 1.00 87.81 142 LEU A C 1
ATOM 1123 O O . LEU A 1 142 ? 1.900 -1.327 20.788 1.00 87.81 142 LEU A O 1
ATOM 1127 N N . SER A 1 143 ? 0.558 -1.241 22.587 1.00 82.94 143 SER A N 1
ATOM 1128 C CA . SER A 1 143 ? 1.607 -1.595 23.541 1.00 82.94 143 SER A CA 1
ATOM 1129 C C . SER A 1 143 ? 2.191 -2.994 23.252 1.00 82.94 143 SER A C 1
ATOM 1131 O O . SER A 1 143 ? 1.443 -3.959 23.044 1.00 82.94 143 SER A O 1
ATOM 1133 N N . PRO A 1 144 ? 3.530 -3.163 23.270 1.00 66.00 144 PRO A N 1
ATOM 1134 C CA . PRO A 1 144 ? 4.173 -4.479 23.196 1.00 66.00 144 PRO A CA 1
ATOM 1135 C C . PRO A 1 144 ? 3.765 -5.402 24.352 1.00 66.00 144 PRO A C 1
ATOM 1137 O O . PRO A 1 144 ? 3.756 -6.619 24.185 1.00 66.00 144 PRO A O 1
ATOM 1140 N N . SER A 1 145 ? 3.410 -4.807 25.495 1.00 56.19 145 SER A N 1
ATOM 1141 C CA . SER A 1 145 ? 3.038 -5.479 26.743 1.00 56.19 145 SER A CA 1
ATOM 1142 C C . SER A 1 145 ? 1.529 -5.479 26.989 1.00 56.19 145 SER A C 1
ATOM 1144 O O . SER A 1 145 ? 1.121 -5.636 28.139 1.00 56.19 145 SER A O 1
ATOM 1146 N N . ALA A 1 146 ? 0.707 -5.257 25.951 1.00 53.31 146 ALA A N 1
ATOM 1147 C CA . ALA A 1 146 ? -0.749 -5.308 26.071 1.00 53.31 146 ALA A CA 1
ATOM 1148 C C . ALA A 1 146 ? -1.140 -6.588 26.839 1.00 53.31 146 ALA A C 1
ATOM 1150 O O . ALA A 1 146 ? -0.767 -7.686 26.407 1.00 53.31 146 ALA A O 1
ATOM 1151 N N . PRO A 1 147 ? -1.773 -6.463 28.020 1.00 39.66 147 PRO A N 1
ATOM 1152 C CA . PRO A 1 147 ? -1.952 -7.596 28.909 1.00 39.66 147 PRO A CA 1
ATOM 1153 C C . PRO A 1 147 ? -2.818 -8.660 28.233 1.00 39.66 147 PRO A C 1
ATOM 1155 O O . PRO A 1 147 ? -3.746 -8.356 27.483 1.00 39.66 147 PRO A O 1
ATOM 1158 N N . ALA A 1 148 ? -2.526 -9.928 28.531 1.00 40.34 148 ALA A N 1
ATOM 1159 C CA . ALA A 1 148 ? -3.472 -11.012 28.300 1.00 40.34 148 ALA A CA 1
ATOM 1160 C C . ALA A 1 148 ? -4.830 -10.647 28.950 1.00 40.34 148 ALA A C 1
ATOM 1162 O O . ALA A 1 148 ? -4.832 -9.902 29.934 1.00 40.34 148 ALA A O 1
ATOM 1163 N N . PRO A 1 149 ? -5.973 -11.150 28.440 1.00 42.03 149 PRO A N 1
ATOM 1164 C CA . PRO A 1 149 ? -7.318 -10.607 28.692 1.00 42.03 149 PRO A CA 1
ATOM 1165 C C . PRO A 1 149 ? -7.862 -10.702 30.141 1.00 42.03 149 PRO A C 1
ATOM 1167 O O . PRO A 1 149 ? -9.073 -10.676 30.343 1.00 42.03 149 PRO A O 1
ATOM 1170 N N . SER A 1 150 ? -7.018 -10.797 31.171 1.00 37.19 150 SER A N 1
ATOM 1171 C CA . SER A 1 150 ? -7.416 -11.144 32.536 1.00 37.19 150 SER A CA 1
ATOM 1172 C C . SER A 1 150 ? -6.867 -10.258 33.662 1.00 37.19 150 SER A C 1
ATOM 1174 O O . SER A 1 150 ? -6.910 -10.692 34.810 1.00 37.19 150 SER A O 1
ATOM 1176 N N . SER A 1 151 ? -6.390 -9.032 33.426 1.00 38.88 151 SER A N 1
ATOM 1177 C CA . SER A 1 151 ? -6.064 -8.121 34.540 1.00 38.88 151 SER A CA 1
ATOM 1178 C C . SER A 1 151 ? -6.817 -6.795 34.458 1.00 38.88 151 SER A C 1
ATOM 1180 O O . SER A 1 151 ? -6.535 -5.899 33.667 1.00 38.88 151 SER A O 1
ATOM 1182 N N . SER A 1 152 ? -7.814 -6.678 35.332 1.00 42.97 152 SER A N 1
ATOM 1183 C CA . SER A 1 152 ? -8.534 -5.451 35.642 1.00 42.97 152 SER A CA 1
ATOM 1184 C C . SER A 1 152 ? -7.570 -4.394 36.192 1.00 42.97 152 SER A C 1
ATOM 1186 O O . SER A 1 152 ? -7.292 -4.370 37.391 1.00 42.97 152 SER A O 1
ATOM 1188 N N . SER A 1 153 ? -7.064 -3.505 35.337 1.00 42.22 153 SER A N 1
ATOM 1189 C CA . SER A 1 153 ? -6.472 -2.250 35.801 1.00 42.22 153 SER A CA 1
ATOM 1190 C C . SER A 1 153 ? -7.587 -1.221 35.981 1.00 42.22 153 SER A C 1
ATOM 1192 O O . SER A 1 153 ? -8.258 -0.791 35.043 1.00 42.22 153 SER A O 1
ATOM 1194 N N . SER A 1 154 ? -7.835 -0.871 37.235 1.00 40.97 154 SER A N 1
ATOM 1195 C CA . SER A 1 154 ? -8.786 0.143 37.669 1.00 40.97 154 SER A CA 1
ATOM 1196 C C . SER A 1 154 ? -8.255 1.546 37.351 1.00 40.97 154 SER A C 1
ATOM 1198 O O . SER A 1 154 ? -7.663 2.201 38.207 1.00 40.97 154 SER A O 1
ATOM 1200 N N . GLY A 1 155 ? -8.456 2.012 36.118 1.00 43.16 155 GLY A N 1
ATOM 1201 C CA . GLY A 1 155 ? -8.309 3.424 35.762 1.00 43.16 155 GLY A CA 1
ATOM 1202 C C . GLY A 1 155 ? -9.596 4.184 36.090 1.00 43.16 155 GLY A C 1
ATOM 1203 O O . GLY A 1 155 ? -10.625 3.952 35.455 1.00 43.16 155 GLY A O 1
ATOM 1204 N N . ARG A 1 156 ? -9.567 5.079 37.089 1.00 38.19 156 ARG A N 1
ATOM 1205 C CA . ARG A 1 156 ? -10.677 6.013 37.361 1.00 38.19 156 ARG A CA 1
ATOM 1206 C C . ARG A 1 156 ? -10.909 6.873 36.111 1.00 38.19 156 ARG A C 1
ATOM 1208 O O . ARG A 1 156 ? -10.007 7.590 35.703 1.00 38.19 156 ARG A O 1
ATOM 1215 N N . GLY A 1 157 ? -12.101 6.771 35.519 1.00 46.72 157 GLY A N 1
ATOM 1216 C CA . GLY A 1 157 ? -12.498 7.486 34.296 1.00 46.72 157 GLY A CA 1
ATOM 1217 C C . GLY A 1 157 ? -12.646 6.609 33.045 1.00 46.72 157 GLY A C 1
ATOM 1218 O O . GLY A 1 157 ? -13.088 7.104 32.016 1.00 46.72 157 GLY A O 1
ATOM 1219 N N . ARG A 1 158 ? -12.320 5.310 33.112 1.00 56.03 158 ARG A N 1
ATOM 1220 C CA . ARG A 1 158 ? -12.395 4.407 31.953 1.00 56.03 158 ARG A CA 1
ATOM 1221 C C . ARG A 1 158 ? -13.843 3.981 31.664 1.00 56.03 158 ARG A C 1
ATOM 1223 O O . ARG A 1 158 ? -14.465 3.297 32.477 1.00 56.03 158 ARG A O 1
ATOM 1230 N N . GLY A 1 159 ? -14.376 4.368 30.504 1.00 62.19 159 GLY A N 1
ATOM 1231 C CA . GLY A 1 159 ? -15.690 3.924 30.030 1.00 62.19 159 GLY A CA 1
ATOM 1232 C C . GLY A 1 159 ? -15.735 2.405 29.814 1.00 62.19 159 GLY A C 1
ATOM 1233 O O . GLY A 1 159 ? -14.819 1.822 29.236 1.00 62.19 159 GLY A O 1
ATOM 1234 N N . ARG A 1 160 ? -16.811 1.752 30.275 1.00 61.16 160 ARG A N 1
ATOM 1235 C CA . ARG A 1 160 ? -17.009 0.286 30.200 1.00 61.16 160 ARG A CA 1
ATOM 1236 C C . ARG A 1 160 ? -16.976 -0.250 28.759 1.00 61.16 160 ARG A C 1
ATOM 1238 O O . ARG A 1 160 ? -16.551 -1.375 28.536 1.00 61.16 160 ARG A O 1
ATOM 1245 N N . GLU A 1 161 ? -17.405 0.579 27.811 1.00 64.69 161 GLU A N 1
ATOM 1246 C CA . GLU A 1 161 ? -17.471 0.301 26.372 1.00 64.69 161 GLU A CA 1
ATOM 1247 C C . GLU A 1 161 ? -16.076 0.236 25.723 1.00 64.69 161 GLU A C 1
ATOM 1249 O O . GLU A 1 161 ? -15.770 -0.728 25.027 1.00 64.69 161 GLU A O 1
ATOM 1254 N N . THR A 1 162 ? -15.189 1.195 26.021 1.00 67.62 162 THR A N 1
ATOM 1255 C CA . THR A 1 162 ? -13.811 1.230 25.495 1.00 67.62 162 THR A CA 1
ATOM 1256 C C . THR A 1 162 ? -13.006 0.008 25.937 1.00 67.62 162 THR A C 1
ATOM 1258 O O . THR A 1 162 ? -12.330 -0.616 25.126 1.00 67.62 162 THR A O 1
ATOM 1261 N N . ALA A 1 163 ? -13.145 -0.398 27.202 1.00 70.38 163 ALA A N 1
ATOM 1262 C CA . ALA A 1 163 ? -12.459 -1.576 27.734 1.00 70.38 163 ALA A CA 1
ATOM 1263 C C . ALA A 1 163 ? -12.927 -2.894 27.088 1.00 70.38 163 ALA A C 1
ATOM 1265 O O . ALA A 1 163 ? -12.165 -3.856 27.020 1.00 70.38 163 ALA A O 1
ATOM 1266 N N . GLU A 1 164 ? -14.181 -2.972 26.636 1.00 72.75 164 GLU A N 1
ATOM 1267 C CA . GLU A 1 164 ? -14.674 -4.145 25.911 1.00 72.75 164 GLU A CA 1
ATOM 1268 C C . GLU A 1 164 ? -14.187 -4.139 24.461 1.00 72.75 164 GLU A C 1
ATOM 1270 O O . GLU A 1 164 ? -13.705 -5.157 23.964 1.00 72.75 164 GLU A O 1
ATOM 1275 N N . LEU A 1 165 ? -14.201 -2.967 23.820 1.00 72.19 165 LEU A N 1
ATOM 1276 C CA . LEU A 1 165 ? -13.648 -2.771 22.485 1.00 72.19 165 LEU A CA 1
ATOM 1277 C C . LEU A 1 165 ? -12.173 -3.186 22.418 1.00 72.19 165 LEU A C 1
ATOM 1279 O O . LEU A 1 165 ? -11.765 -3.873 21.482 1.00 72.19 165 LEU A O 1
ATOM 1283 N N . GLU A 1 166 ? -11.380 -2.832 23.430 1.00 73.75 166 GLU A N 1
ATOM 1284 C CA . GLU A 1 166 ? -9.972 -3.222 23.524 1.00 73.75 166 GLU A CA 1
ATOM 1285 C C . GLU A 1 166 ? -9.785 -4.744 23.508 1.00 73.75 166 GLU A C 1
ATOM 1287 O O . GLU A 1 166 ? -8.966 -5.276 22.752 1.00 73.75 166 GLU A O 1
ATOM 1292 N N . LYS A 1 167 ? -10.578 -5.470 24.304 1.00 76.56 167 LYS A N 1
ATOM 1293 C CA . LYS A 1 167 ? -10.524 -6.939 24.343 1.00 76.56 167 LYS A CA 1
ATOM 1294 C C . LYS A 1 167 ? -10.900 -7.547 23.002 1.00 76.56 167 LYS A C 1
ATOM 1296 O O . LYS A 1 167 ? -10.258 -8.511 22.587 1.00 76.56 167 LYS A O 1
ATOM 1301 N N . ILE A 1 168 ? -11.904 -6.986 22.327 1.00 75.56 168 ILE A N 1
ATOM 1302 C CA . ILE A 1 168 ? -12.295 -7.436 20.992 1.00 75.56 168 ILE A CA 1
ATOM 1303 C C . ILE A 1 168 ? -11.122 -7.216 20.031 1.00 75.56 168 ILE A C 1
ATOM 1305 O O . ILE A 1 168 ? -10.666 -8.176 19.424 1.00 75.56 168 ILE A O 1
ATOM 1309 N N . TYR A 1 169 ? -10.537 -6.018 19.940 1.00 77.44 169 TYR A N 1
ATOM 1310 C CA . TYR A 1 169 ? -9.371 -5.799 19.069 1.00 77.44 169 TYR A CA 1
ATOM 1311 C C . TYR A 1 169 ? -8.205 -6.744 19.384 1.00 77.44 169 TYR A C 1
ATOM 1313 O O . TYR A 1 169 ? -7.579 -7.265 18.461 1.00 77.44 169 TYR A O 1
ATOM 1321 N N . ALA A 1 170 ? -7.923 -6.985 20.665 1.00 76.88 170 ALA A N 1
ATOM 1322 C CA . ALA A 1 170 ? -6.844 -7.870 21.089 1.00 76.88 170 ALA A CA 1
ATOM 1323 C C . ALA A 1 170 ? -7.099 -9.346 20.734 1.00 76.88 170 ALA A C 1
ATOM 1325 O O . ALA A 1 170 ? -6.161 -10.053 20.361 1.00 76.88 170 ALA A O 1
ATOM 1326 N N . ARG A 1 171 ? -8.348 -9.813 20.845 1.00 78.00 171 ARG A N 1
ATOM 1327 C CA . ARG A 1 171 ? -8.740 -11.203 20.566 1.00 78.00 171 ARG A CA 1
ATOM 1328 C C . ARG A 1 171 ? -8.946 -11.463 19.075 1.00 78.00 171 ARG A C 1
ATOM 1330 O O . ARG A 1 171 ? -8.580 -12.524 18.577 1.00 78.00 171 ARG A O 1
ATOM 1337 N N . ASP A 1 172 ? -9.546 -10.500 18.386 1.00 79.38 172 ASP A N 1
ATOM 1338 C CA . ASP A 1 172 ? -10.263 -10.731 17.136 1.00 79.38 172 ASP A CA 1
ATOM 1339 C C . ASP A 1 172 ? -9.667 -9.997 15.927 1.00 79.38 172 ASP A C 1
ATOM 1341 O O . ASP A 1 172 ? -9.948 -10.366 14.789 1.00 79.38 172 ASP A O 1
ATOM 1345 N N . SER A 1 173 ? -8.815 -8.991 16.125 1.00 87.38 173 SER A N 1
ATOM 1346 C CA . SER A 1 173 ? -8.290 -8.181 15.022 1.00 87.38 173 SER A CA 1
ATOM 1347 C C . SER A 1 173 ? -6.797 -8.416 14.783 1.00 87.38 173 SER A C 1
ATOM 1349 O O . SER A 1 173 ? -5.963 -8.305 15.683 1.00 87.38 173 SER A O 1
ATOM 1351 N N . HIS A 1 174 ? -6.415 -8.619 13.522 1.00 93.12 174 HIS A N 1
ATOM 1352 C CA . HIS A 1 174 ? -5.015 -8.641 13.099 1.00 93.12 174 HIS A CA 1
ATOM 1353 C C . HIS A 1 174 ? -4.437 -7.239 12.913 1.00 93.12 174 HIS A C 1
ATOM 1355 O O . HIS A 1 174 ? -3.211 -7.097 12.944 1.00 93.12 174 HIS A O 1
ATOM 1361 N N . LEU A 1 175 ? -5.274 -6.205 12.754 1.00 94.00 175 LEU A N 1
ATOM 1362 C CA . LEU A 1 175 ? -4.815 -4.825 12.563 1.00 94.00 175 LEU A CA 1
ATOM 1363 C C . LEU A 1 175 ? -3.781 -4.385 13.628 1.00 94.00 175 LEU A C 1
ATOM 1365 O O . LEU A 1 175 ? -2.657 -4.069 13.231 1.00 94.00 175 LEU A O 1
ATOM 1369 N N . PRO A 1 176 ? -4.043 -4.453 14.951 1.00 92.44 176 PRO A N 1
ATOM 1370 C CA . PRO A 1 176 ? -3.045 -4.086 15.961 1.00 92.44 176 PRO A CA 1
ATOM 1371 C C . PRO A 1 176 ? -1.750 -4.896 15.886 1.00 92.44 176 PRO A C 1
ATOM 1373 O O . PRO A 1 176 ? -0.664 -4.372 16.124 1.00 92.44 176 PRO A O 1
ATOM 1376 N N . CYS A 1 177 ? -1.842 -6.188 15.562 1.00 93.56 177 CYS A N 1
ATOM 1377 C CA . CYS A 1 177 ? -0.675 -7.054 15.408 1.00 93.56 177 CYS A CA 1
ATOM 1378 C C . CYS A 1 177 ? 0.202 -6.595 14.236 1.00 93.56 177 CYS A C 1
ATOM 1380 O O . CYS A 1 177 ? 1.424 -6.558 14.362 1.00 93.56 177 CYS A O 1
ATOM 1382 N N . ILE A 1 178 ? -0.416 -6.215 13.112 1.00 96.56 178 ILE A N 1
ATOM 1383 C CA . ILE A 1 178 ? 0.274 -5.711 11.918 1.00 96.56 178 ILE A CA 1
ATOM 1384 C C . ILE A 1 178 ? 0.917 -4.349 12.194 1.00 96.56 178 ILE A C 1
ATOM 1386 O O . ILE A 1 178 ? 2.068 -4.133 11.809 1.00 96.56 178 ILE A O 1
ATOM 1390 N N . LEU A 1 179 ? 0.207 -3.453 12.884 1.00 95.81 179 LEU A N 1
ATOM 1391 C CA . LEU A 1 179 ? 0.728 -2.137 13.260 1.00 95.81 179 LEU A CA 1
ATOM 1392 C C . LEU A 1 179 ? 1.933 -2.257 14.209 1.00 95.81 179 LEU A C 1
ATOM 1394 O O . LEU A 1 179 ? 2.931 -1.570 14.018 1.00 95.81 179 LEU A O 1
ATOM 1398 N N . ARG A 1 180 ? 1.915 -3.197 15.162 1.00 94.38 180 ARG A N 1
ATOM 1399 C CA . ARG A 1 180 ? 3.032 -3.414 16.101 1.00 94.38 180 ARG A CA 1
ATOM 1400 C C . ARG A 1 180 ? 4.290 -4.009 15.466 1.00 94.38 180 ARG A C 1
ATOM 1402 O O . ARG A 1 180 ? 5.390 -3.788 15.969 1.00 94.38 180 ARG A O 1
ATOM 1409 N N . THR A 1 181 ? 4.171 -4.785 14.387 1.00 93.31 181 THR A N 1
ATOM 1410 C CA . THR A 1 181 ? 5.348 -5.398 13.756 1.00 93.31 181 THR A CA 1
ATOM 1411 C C . THR A 1 181 ? 5.952 -4.507 12.674 1.00 93.31 181 THR A C 1
ATOM 1413 O O . THR A 1 181 ? 5.259 -4.030 11.782 1.00 93.31 181 THR A O 1
ATOM 1416 N N . ASN A 1 182 ? 7.278 -4.352 12.684 1.00 90.38 182 ASN A N 1
ATOM 1417 C CA . ASN A 1 182 ? 8.023 -3.705 11.597 1.00 90.38 182 ASN A CA 1
ATOM 1418 C C . ASN A 1 182 ? 8.752 -4.718 10.686 1.00 90.38 182 ASN A C 1
ATOM 1420 O O . ASN A 1 182 ? 9.630 -4.348 9.908 1.00 90.38 182 ASN A O 1
ATOM 1424 N N . VAL A 1 183 ? 8.424 -6.011 10.784 1.00 95.62 183 VAL A N 1
ATOM 1425 C CA . VAL A 1 183 ? 9.055 -7.071 9.983 1.00 95.62 183 VAL A CA 1
ATOM 1426 C C . VAL A 1 183 ? 8.131 -7.431 8.810 1.00 95.62 183 VAL A C 1
ATOM 1428 O O . VAL A 1 183 ? 7.072 -8.012 9.051 1.00 95.62 183 VAL A O 1
ATOM 1431 N N . PRO A 1 184 ? 8.513 -7.169 7.540 1.00 96.56 184 PRO A N 1
ATOM 1432 C CA . PRO A 1 184 ? 7.651 -7.401 6.372 1.00 96.56 184 PRO A CA 1
ATOM 1433 C C . PRO A 1 184 ? 7.100 -8.821 6.287 1.00 96.56 184 PRO A C 1
ATOM 1435 O O . PRO A 1 184 ? 5.935 -9.046 5.975 1.00 96.56 184 PRO A O 1
ATOM 1438 N N . ARG A 1 185 ? 7.939 -9.809 6.611 1.00 97.19 185 ARG A N 1
ATOM 1439 C CA . ARG A 1 185 ? 7.540 -11.217 6.591 1.00 97.19 185 ARG A CA 1
ATOM 1440 C C . ARG A 1 185 ? 6.435 -11.510 7.607 1.00 97.19 185 ARG A C 1
ATOM 1442 O O . ARG A 1 185 ? 5.505 -12.244 7.282 1.00 97.19 185 ARG A O 1
ATOM 1449 N N . SER A 1 186 ? 6.522 -10.917 8.796 1.00 97.38 186 SER A N 1
ATOM 1450 C CA . SER A 1 186 ? 5.508 -11.040 9.845 1.00 97.38 186 SER A CA 1
ATOM 1451 C C . SER A 1 186 ? 4.226 -10.299 9.466 1.00 97.38 186 SER A C 1
ATOM 1453 O O . SER A 1 186 ? 3.149 -10.872 9.593 1.00 97.38 186 SER A O 1
ATOM 1455 N N . GLN A 1 187 ? 4.334 -9.087 8.908 1.00 97.75 187 GLN A N 1
ATOM 1456 C CA . GLN A 1 187 ? 3.193 -8.323 8.377 1.00 97.75 187 GLN A CA 1
ATOM 1457 C C . GLN A 1 187 ? 2.433 -9.141 7.330 1.00 97.75 187 GLN A C 1
ATOM 1459 O O . GLN A 1 187 ? 1.227 -9.346 7.456 1.00 97.75 187 GLN A O 1
ATOM 1464 N N . LYS A 1 188 ? 3.153 -9.699 6.350 1.00 97.06 188 LYS A N 1
ATOM 1465 C CA . LYS A 1 188 ? 2.582 -10.547 5.298 1.00 97.06 188 LYS A CA 1
ATOM 1466 C C . LYS A 1 188 ? 1.931 -11.810 5.859 1.00 97.06 188 LYS A C 1
ATOM 1468 O O . LYS A 1 188 ? 0.883 -12.228 5.374 1.00 97.06 188 LYS A O 1
ATOM 1473 N N . ALA A 1 189 ? 2.544 -12.438 6.865 1.00 97.56 189 ALA A N 1
ATOM 1474 C CA . ALA A 1 189 ? 1.989 -13.622 7.517 1.00 97.56 189 ALA A CA 1
ATOM 1475 C C . ALA A 1 189 ? 0.686 -13.306 8.269 1.00 97.56 189 ALA A C 1
ATOM 1477 O O . ALA A 1 189 ? -0.273 -14.065 8.151 1.00 97.56 189 ALA A O 1
ATOM 1478 N N . LEU A 1 190 ? 0.626 -12.178 8.981 1.00 96.81 190 LEU A N 1
ATOM 1479 C CA . LEU A 1 190 ? -0.586 -11.702 9.655 1.00 96.81 190 LEU A CA 1
ATOM 1480 C C . LEU A 1 190 ? -1.678 -11.332 8.645 1.00 96.81 190 LEU A C 1
ATOM 1482 O O . LEU A 1 190 ? -2.816 -11.759 8.786 1.00 96.81 190 LEU A O 1
ATOM 1486 N N . GLY A 1 191 ? -1.327 -10.645 7.557 1.00 96.31 191 GLY A N 1
ATOM 1487 C CA . GLY A 1 191 ? -2.277 -10.293 6.501 1.00 96.31 191 GLY A CA 1
ATOM 1488 C C . GLY A 1 191 ? -2.873 -11.490 5.744 1.00 96.31 191 GLY A C 1
ATOM 1489 O O . GLY A 1 191 ? -3.928 -11.369 5.116 1.00 96.31 191 GLY A O 1
ATOM 1490 N N . ARG A 1 192 ? -2.239 -12.670 5.797 1.00 96.69 192 ARG A N 1
ATOM 1491 C CA . ARG A 1 192 ? -2.828 -13.932 5.303 1.00 96.69 192 ARG A CA 1
ATOM 1492 C C . ARG A 1 192 ? -3.887 -14.510 6.241 1.00 96.69 192 ARG A C 1
ATOM 1494 O O . ARG A 1 192 ? -4.682 -15.317 5.781 1.00 96.69 192 ARG A O 1
ATOM 1501 N N . LYS A 1 193 ? -3.883 -14.111 7.513 1.00 94.94 193 LYS A N 1
ATOM 1502 C CA . LYS A 1 193 ? -4.821 -14.566 8.548 1.00 94.94 193 LYS A CA 1
ATOM 1503 C C . LYS A 1 193 ? -6.007 -13.619 8.751 1.00 94.94 193 LYS A C 1
ATOM 1505 O O . LYS A 1 193 ? -6.879 -13.930 9.553 1.00 94.94 193 LYS A O 1
ATOM 1510 N N . VAL A 1 194 ? -6.041 -12.500 8.020 1.00 93.56 194 VAL A N 1
ATOM 1511 C CA . VAL A 1 194 ? -7.146 -11.532 8.052 1.00 93.56 194 VAL A CA 1
ATOM 1512 C C . VAL A 1 194 ? -8.478 -12.243 7.847 1.00 93.56 194 VAL A C 1
ATOM 1514 O O . VAL A 1 194 ? -8.673 -12.935 6.842 1.00 93.56 194 VAL A O 1
ATOM 1517 N N . ARG A 1 195 ? -9.380 -12.066 8.811 1.00 89.12 195 ARG A N 1
ATOM 1518 C CA . ARG A 1 195 ? -10.708 -12.690 8.805 1.00 89.12 195 ARG A CA 1
ATOM 1519 C C . ARG A 1 195 ? -11.633 -11.960 7.835 1.00 89.12 195 ARG A C 1
ATOM 1521 O O . ARG A 1 195 ? -11.391 -10.809 7.493 1.00 89.12 195 ARG A O 1
ATOM 1528 N N . GLY A 1 196 ? -12.666 -12.650 7.349 1.00 89.69 196 GLY A N 1
ATOM 1529 C CA . GLY A 1 196 ? -13.630 -12.058 6.412 1.00 89.69 196 GLY A CA 1
ATOM 1530 C C . GLY A 1 196 ? -13.035 -11.662 5.053 1.00 89.69 196 GLY A C 1
ATOM 1531 O O . GLY A 1 196 ? -13.656 -10.908 4.309 1.00 89.69 196 GLY A O 1
ATOM 1532 N N . PHE A 1 197 ? -11.833 -12.144 4.713 1.00 94.12 197 PHE A N 1
ATOM 1533 C CA . PHE A 1 197 ? -11.162 -11.786 3.467 1.00 94.12 197 PHE A CA 1
ATOM 1534 C C . PHE A 1 197 ? -11.979 -12.217 2.242 1.00 94.12 197 PHE A C 1
ATOM 1536 O O . PHE A 1 197 ? -12.192 -13.407 2.016 1.00 94.12 197 PHE A O 1
ATOM 1543 N N . ARG A 1 198 ? -12.362 -11.241 1.412 1.00 95.50 198 ARG A N 1
ATOM 1544 C CA . ARG A 1 198 ? -13.057 -11.465 0.137 1.00 95.50 198 ARG A CA 1
ATOM 1545 C C . ARG A 1 198 ? -12.132 -11.136 -1.043 1.00 95.50 198 ARG A C 1
ATOM 1547 O O . ARG A 1 198 ? -11.848 -9.954 -1.272 1.00 95.50 198 ARG A O 1
ATOM 1554 N N . PRO A 1 199 ? -11.620 -12.144 -1.783 1.00 95.69 199 PRO A N 1
ATOM 1555 C CA . PRO A 1 199 ? -10.682 -11.924 -2.886 1.00 95.69 199 PRO A CA 1
ATOM 1556 C C . PRO A 1 199 ? -11.227 -11.017 -3.993 1.00 95.69 199 PRO A C 1
ATOM 1558 O O . PRO A 1 199 ? -10.486 -10.205 -4.539 1.00 95.69 199 PRO A O 1
ATOM 1561 N N . ASP A 1 200 ? -12.515 -11.122 -4.308 1.00 96.19 200 ASP A N 1
ATOM 1562 C CA . ASP A 1 200 ? -13.214 -10.319 -5.313 1.00 96.19 200 ASP A CA 1
ATOM 1563 C C . ASP A 1 200 ? -13.233 -8.825 -4.949 1.00 96.19 200 ASP A C 1
ATOM 1565 O O . ASP A 1 200 ? -12.923 -7.980 -5.794 1.00 96.19 200 ASP A O 1
ATOM 1569 N N . VAL A 1 201 ? -13.494 -8.498 -3.678 1.00 97.00 201 VAL A N 1
ATOM 1570 C CA . VAL A 1 201 ? -13.424 -7.120 -3.169 1.00 97.00 201 VAL A CA 1
ATOM 1571 C C . VAL A 1 201 ? -11.979 -6.635 -3.147 1.00 97.00 201 VAL A C 1
ATOM 1573 O O . VAL A 1 201 ? -11.684 -5.544 -3.633 1.00 97.00 201 VAL A O 1
ATOM 1576 N N . TRP A 1 202 ? -11.048 -7.453 -2.647 1.00 97.88 202 TRP A N 1
ATOM 1577 C CA . TRP A 1 202 ? -9.635 -7.077 -2.564 1.00 97.88 202 TRP A CA 1
ATOM 1578 C C . TRP A 1 202 ? -9.005 -6.834 -3.936 1.00 97.88 202 TRP A C 1
ATOM 1580 O O . TRP A 1 202 ? -8.198 -5.919 -4.098 1.00 97.88 202 TRP A O 1
ATOM 1590 N N . ASN A 1 203 ? -9.391 -7.611 -4.948 1.00 96.56 203 ASN A N 1
ATOM 1591 C CA . ASN A 1 203 ? -8.908 -7.425 -6.312 1.00 96.56 203 ASN A CA 1
ATOM 1592 C C . ASN A 1 203 ? -9.221 -6.026 -6.855 1.00 96.56 203 ASN A C 1
ATOM 1594 O O . ASN A 1 203 ? -8.396 -5.470 -7.576 1.00 96.56 203 ASN A O 1
ATOM 1598 N N . LYS A 1 204 ? -10.349 -5.435 -6.445 1.00 96.62 204 LYS A N 1
ATOM 1599 C CA . LYS A 1 204 ? -10.738 -4.062 -6.795 1.00 96.62 204 LYS A CA 1
ATOM 1600 C C . LYS A 1 204 ? -10.116 -3.029 -5.848 1.00 96.62 204 LYS A C 1
ATOM 1602 O O . LYS A 1 204 ? -9.549 -2.043 -6.306 1.00 96.62 204 LYS A O 1
ATOM 1607 N N . ALA A 1 205 ? -10.173 -3.275 -4.537 1.00 98.06 205 ALA A N 1
ATOM 1608 C CA . ALA A 1 205 ? -9.744 -2.328 -3.502 1.00 98.06 205 ALA A CA 1
ATOM 1609 C C . ALA A 1 205 ? -8.220 -2.150 -3.415 1.00 98.06 205 ALA A C 1
ATOM 1611 O O . ALA A 1 205 ? -7.724 -1.097 -3.023 1.00 98.06 205 ALA A O 1
ATOM 1612 N N . SER A 1 206 ? -7.451 -3.185 -3.751 1.00 98.06 206 SER A N 1
ATOM 1613 C CA . SER A 1 206 ? -6.017 -3.205 -3.453 1.00 98.06 206 SER A CA 1
ATOM 1614 C C . SER A 1 206 ? -5.206 -2.183 -4.252 1.00 98.06 206 SER A C 1
ATOM 1616 O O . SER A 1 206 ? -4.269 -1.607 -3.705 1.00 98.06 206 SER A O 1
ATOM 1618 N N . ILE A 1 207 ? -5.583 -1.900 -5.504 1.00 97.12 207 ILE A N 1
ATOM 1619 C CA . ILE A 1 207 ? -4.915 -0.882 -6.328 1.00 97.12 207 ILE A CA 1
ATOM 1620 C C . ILE A 1 207 ? -5.012 0.519 -5.698 1.00 97.12 207 ILE A C 1
ATOM 1622 O O . ILE A 1 207 ? -3.953 1.081 -5.405 1.00 97.12 207 ILE A O 1
ATOM 1626 N N . PRO A 1 208 ? -6.207 1.092 -5.431 1.00 98.12 208 PRO A N 1
ATOM 1627 C CA . PRO A 1 208 ? -6.295 2.417 -4.815 1.00 98.12 208 PRO A CA 1
ATOM 1628 C C . PRO A 1 208 ? -5.655 2.457 -3.423 1.00 98.12 208 PRO A C 1
ATOM 1630 O O . PRO A 1 208 ? -4.960 3.423 -3.112 1.00 98.12 208 PRO A O 1
ATOM 1633 N N . ILE A 1 209 ? -5.792 1.387 -2.628 1.00 98.62 209 ILE A N 1
ATOM 1634 C CA . ILE A 1 209 ? -5.148 1.273 -1.312 1.00 98.62 209 ILE A CA 1
ATOM 1635 C C . ILE A 1 209 ? -3.627 1.404 -1.435 1.00 98.62 209 ILE A C 1
ATOM 1637 O O . ILE A 1 209 ? -3.009 2.222 -0.755 1.00 98.62 209 ILE A O 1
ATOM 1641 N N . ILE A 1 210 ? -2.989 0.606 -2.288 1.00 98.44 210 ILE A N 1
ATOM 1642 C CA . ILE A 1 210 ? -1.522 0.573 -2.364 1.00 98.44 210 ILE A CA 1
ATOM 1643 C C . ILE A 1 210 ? -0.987 1.827 -3.028 1.00 98.44 210 ILE A C 1
ATOM 1645 O O . ILE A 1 210 ? -0.005 2.386 -2.547 1.00 98.44 210 ILE A O 1
ATOM 1649 N N . MET A 1 211 ? -1.651 2.303 -4.080 1.00 98.38 211 MET A N 1
ATOM 1650 C CA . MET A 1 211 ? -1.322 3.576 -4.707 1.00 98.38 211 MET A CA 1
ATOM 1651 C C . MET A 1 211 ? -1.340 4.718 -3.678 1.00 98.38 211 MET A C 1
ATOM 1653 O O . MET A 1 211 ? -0.393 5.502 -3.636 1.00 98.38 211 MET A O 1
ATOM 1657 N N . ALA A 1 212 ? -2.351 4.790 -2.807 1.00 98.62 212 ALA A N 1
ATOM 1658 C CA . ALA A 1 212 ? -2.416 5.808 -1.761 1.00 98.62 212 ALA A CA 1
ATOM 1659 C C . ALA A 1 212 ? -1.220 5.738 -0.794 1.00 98.62 212 ALA A C 1
ATOM 1661 O O . ALA A 1 212 ? -0.607 6.764 -0.492 1.00 98.62 212 ALA A O 1
ATOM 1662 N N . GLY A 1 213 ? -0.818 4.530 -0.385 1.00 98.38 213 GLY A N 1
ATOM 1663 C CA . GLY A 1 213 ? 0.394 4.319 0.414 1.00 98.38 213 GLY A CA 1
ATOM 1664 C C . GLY A 1 213 ? 1.678 4.714 -0.327 1.00 98.38 213 GLY A C 1
ATOM 1665 O O . GLY A 1 213 ? 2.563 5.344 0.250 1.00 98.38 213 GLY A O 1
ATOM 1666 N N . CYS A 1 214 ? 1.775 4.412 -1.625 1.00 98.50 214 CYS A N 1
ATOM 1667 C CA . CYS A 1 214 ? 2.886 4.828 -2.482 1.00 98.50 214 CYS A CA 1
ATOM 1668 C C . CYS A 1 214 ? 3.006 6.358 -2.573 1.00 98.50 214 CYS A C 1
ATOM 1670 O O . CYS A 1 214 ? 4.124 6.876 -2.519 1.00 98.50 214 CYS A O 1
ATOM 1672 N N . VAL A 1 215 ? 1.883 7.074 -2.697 1.00 98.31 215 VAL A N 1
ATOM 1673 C CA . VAL A 1 215 ? 1.853 8.546 -2.720 1.00 98.31 215 VAL A CA 1
ATOM 1674 C C . VAL A 1 215 ? 2.235 9.116 -1.357 1.00 98.31 215 VAL A C 1
ATOM 1676 O O . VAL A 1 215 ? 3.108 9.980 -1.300 1.00 98.31 215 VAL A O 1
ATOM 1679 N N . ALA A 1 216 ? 1.640 8.621 -0.267 1.00 98.06 216 ALA A N 1
ATOM 1680 C CA . ALA A 1 216 ? 1.952 9.074 1.089 1.00 98.06 216 ALA A CA 1
ATOM 1681 C C . ALA A 1 216 ? 3.440 8.872 1.424 1.00 98.06 216 ALA A C 1
ATOM 1683 O O . ALA A 1 216 ? 4.095 9.789 1.919 1.00 98.06 216 ALA A O 1
ATOM 1684 N N . ARG A 1 217 ? 4.015 7.718 1.058 1.00 97.94 217 ARG A N 1
ATOM 1685 C CA . ARG A 1 217 ? 5.451 7.461 1.223 1.00 97.94 217 ARG A CA 1
ATOM 1686 C C . ARG A 1 217 ? 6.311 8.431 0.419 1.00 97.94 217 ARG A C 1
ATOM 1688 O O . ARG A 1 217 ? 7.270 8.968 0.956 1.00 97.94 217 ARG A O 1
ATOM 1695 N N . ALA A 1 218 ? 5.954 8.719 -0.831 1.00 97.12 218 ALA A N 1
ATOM 1696 C CA . ALA A 1 218 ? 6.699 9.665 -1.665 1.00 97.12 218 ALA A CA 1
ATOM 1697 C C . ALA A 1 218 ? 6.617 11.127 -1.185 1.00 97.12 218 ALA A C 1
ATOM 1699 O O . ALA A 1 218 ? 7.353 11.971 -1.687 1.00 97.12 218 ALA A O 1
ATOM 1700 N N . GLN A 1 219 ? 5.734 11.467 -0.242 1.00 94.81 219 GLN A N 1
ATOM 1701 C CA . GLN A 1 219 ? 5.736 12.802 0.366 1.00 94.81 219 GLN A CA 1
ATOM 1702 C C . GLN A 1 219 ? 6.830 12.968 1.424 1.00 94.81 219 GLN A C 1
ATOM 1704 O O . GLN A 1 219 ? 7.320 14.078 1.603 1.00 94.81 219 GLN A O 1
ATOM 1709 N N . VAL A 1 220 ? 7.228 11.880 2.089 1.00 95.44 220 VAL A N 1
ATOM 1710 C CA . VAL A 1 220 ? 8.280 11.895 3.120 1.00 95.44 220 VAL A CA 1
ATOM 1711 C C . VAL A 1 220 ? 9.615 11.338 2.614 1.00 95.44 220 VAL A C 1
ATOM 1713 O O . VAL A 1 220 ? 10.667 11.677 3.145 1.00 95.44 220 VAL A O 1
ATOM 1716 N N . ASP A 1 221 ? 9.595 10.513 1.565 1.00 95.31 221 ASP A N 1
ATOM 1717 C CA . ASP A 1 221 ? 10.775 9.921 0.932 1.00 95.31 221 ASP A CA 1
ATOM 1718 C C . ASP A 1 221 ? 11.127 10.669 -0.367 1.00 95.31 221 ASP A C 1
ATOM 1720 O O . ASP A 1 221 ? 10.552 10.429 -1.437 1.00 95.31 221 ASP A O 1
ATOM 1724 N N . GLN A 1 222 ? 12.097 11.585 -0.275 1.00 94.25 222 GLN A N 1
ATOM 1725 C CA . GLN A 1 222 ? 12.558 12.394 -1.410 1.00 94.25 222 GLN A CA 1
ATOM 1726 C C . GLN A 1 222 ? 13.177 11.552 -2.534 1.00 94.25 222 GLN A C 1
ATOM 1728 O O . GLN A 1 222 ? 13.081 11.936 -3.704 1.00 94.25 222 GLN A O 1
ATOM 1733 N N . GLY A 1 223 ? 13.776 10.401 -2.213 1.00 94.25 223 GLY A N 1
ATOM 1734 C CA . GLY A 1 223 ? 14.325 9.490 -3.215 1.00 94.25 223 GLY A CA 1
ATOM 1735 C C . GLY A 1 223 ? 13.211 8.910 -4.079 1.00 94.25 223 GLY A C 1
ATOM 1736 O O . GLY A 1 223 ? 13.267 8.988 -5.307 1.00 94.25 223 GLY A O 1
ATOM 1737 N N . LEU A 1 224 ? 12.144 8.418 -3.442 1.00 96.06 224 LEU A N 1
ATOM 1738 C CA . LEU A 1 224 ? 10.989 7.868 -4.149 1.00 96.06 224 LEU A CA 1
ATOM 1739 C C . LEU A 1 224 ? 10.278 8.948 -4.968 1.00 96.06 224 LEU A C 1
ATOM 1741 O O . LEU A 1 224 ? 9.922 8.716 -6.126 1.00 96.06 224 LEU A O 1
ATOM 1745 N N . ARG A 1 225 ? 10.112 10.144 -4.389 1.00 96.00 225 ARG A N 1
ATOM 1746 C CA . ARG A 1 225 ? 9.546 11.298 -5.096 1.00 96.00 225 ARG A CA 1
ATOM 1747 C C . ARG A 1 225 ? 10.333 11.620 -6.361 1.00 96.00 225 ARG A C 1
ATOM 1749 O O . ARG A 1 225 ? 9.735 11.836 -7.412 1.00 96.00 225 ARG A O 1
ATOM 1756 N N . SER A 1 226 ? 11.659 11.633 -6.261 1.00 95.50 226 SER A N 1
ATOM 1757 C CA . SER A 1 226 ? 12.544 11.932 -7.387 1.00 95.50 226 SER A CA 1
ATOM 1758 C C . SER A 1 226 ? 12.402 10.889 -8.492 1.00 95.50 226 SER A C 1
ATOM 1760 O O . SER A 1 226 ? 12.298 11.261 -9.659 1.00 95.50 226 SER A O 1
ATOM 1762 N N . VAL A 1 227 ? 12.315 9.599 -8.139 1.00 96.62 227 VAL A N 1
ATOM 1763 C CA . VAL A 1 227 ? 12.051 8.522 -9.110 1.00 96.62 227 VAL A CA 1
ATOM 1764 C C . VAL A 1 227 ? 10.732 8.762 -9.846 1.00 96.62 227 VAL A C 1
ATOM 1766 O O . VAL A 1 227 ? 10.701 8.689 -11.070 1.00 96.62 227 VAL A O 1
ATOM 1769 N N . TYR A 1 228 ? 9.656 9.110 -9.137 1.00 97.19 228 TYR A N 1
ATOM 1770 C CA . TYR A 1 228 ? 8.360 9.399 -9.762 1.00 97.19 228 TYR A CA 1
ATOM 1771 C C . TYR A 1 228 ? 8.378 10.620 -10.682 1.00 97.19 228 TYR A C 1
ATOM 1773 O O . TYR A 1 228 ? 7.771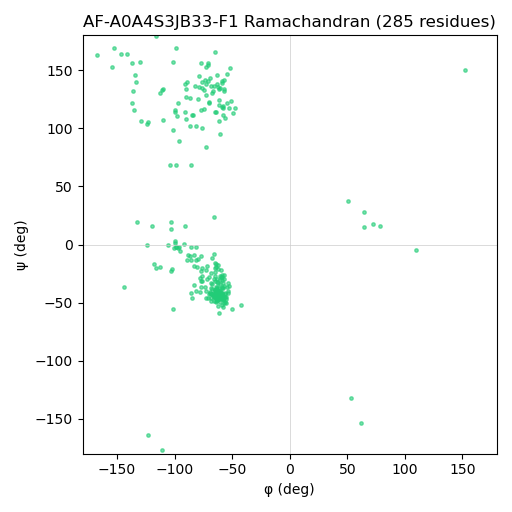 10.581 -11.751 1.00 97.19 228 TYR A O 1
ATOM 1781 N N . LEU A 1 229 ? 9.072 11.695 -10.304 1.00 95.88 229 LEU A N 1
ATOM 1782 C CA . LEU A 1 229 ? 9.204 12.883 -11.154 1.00 95.88 229 LEU A CA 1
ATOM 1783 C C . LEU A 1 229 ? 10.059 12.598 -12.396 1.00 95.88 229 LEU A C 1
ATOM 1785 O O . LEU A 1 229 ? 9.738 13.076 -13.482 1.00 95.88 229 LEU A O 1
ATOM 1789 N N . ALA A 1 230 ? 11.110 11.787 -12.255 1.00 95.44 230 ALA A N 1
ATOM 1790 C CA . ALA A 1 230 ? 11.998 11.423 -13.354 1.00 95.44 230 ALA A CA 1
ATOM 1791 C C . ALA A 1 230 ? 11.404 10.359 -14.293 1.00 95.44 230 ALA A C 1
ATOM 1793 O O . ALA A 1 230 ? 11.815 10.285 -15.450 1.00 95.44 230 ALA A O 1
ATOM 1794 N N . ALA A 1 231 ? 10.440 9.554 -13.830 1.00 94.75 231 ALA A N 1
ATOM 1795 C CA . ALA A 1 231 ? 9.895 8.421 -14.580 1.00 94.75 231 ALA A CA 1
ATOM 1796 C C . ALA A 1 231 ? 9.277 8.800 -15.936 1.00 94.75 231 ALA A C 1
ATOM 1798 O O . ALA A 1 231 ? 9.327 7.986 -16.860 1.00 94.75 231 ALA A O 1
ATOM 1799 N N . GLN A 1 232 ? 8.771 10.032 -16.089 1.00 90.12 232 GLN A N 1
ATOM 1800 C CA . GLN A 1 232 ? 8.026 10.470 -17.278 1.00 90.12 232 GLN A CA 1
ATOM 1801 C C . GLN A 1 232 ? 6.868 9.490 -17.562 1.00 90.12 232 GLN A C 1
ATOM 1803 O O . GLN A 1 232 ? 6.152 9.131 -16.629 1.00 90.12 232 GLN A O 1
ATOM 1808 N N . GLU A 1 233 ? 6.716 9.036 -18.809 1.00 92.88 233 GLU A N 1
ATOM 1809 C CA . GLU A 1 233 ? 5.679 8.092 -19.255 1.00 92.88 233 GLU A CA 1
ATOM 1810 C C . GLU A 1 233 ? 6.123 6.615 -19.177 1.00 92.88 233 GLU A C 1
ATOM 1812 O O . GLU A 1 233 ? 5.515 5.749 -19.801 1.00 92.88 233 GLU A O 1
ATOM 1817 N N . ARG A 1 234 ? 7.206 6.297 -18.449 1.00 96.75 234 ARG A N 1
ATOM 1818 C CA . ARG A 1 234 ? 7.695 4.911 -18.341 1.00 96.75 234 ARG A CA 1
ATOM 1819 C C . ARG A 1 234 ? 6.768 4.041 -17.496 1.00 96.75 234 ARG A C 1
ATOM 1821 O O . ARG A 1 234 ? 6.321 4.441 -16.419 1.00 96.75 234 ARG A O 1
ATOM 1828 N N . THR A 1 235 ? 6.590 2.797 -17.925 1.00 97.94 235 THR A N 1
ATOM 1829 C CA . THR A 1 235 ? 5.851 1.774 -17.179 1.00 97.94 235 THR A CA 1
ATOM 1830 C C . THR A 1 235 ? 6.720 1.172 -16.075 1.00 97.94 235 THR A C 1
ATOM 1832 O O . THR A 1 235 ? 7.805 0.652 -16.330 1.00 97.94 235 THR A O 1
ATOM 1835 N N . PHE A 1 236 ? 6.238 1.192 -14.833 1.00 98.56 236 PHE A N 1
ATOM 1836 C CA . PHE A 1 236 ? 6.872 0.477 -13.723 1.00 98.56 236 PHE A CA 1
ATOM 1837 C C . PHE A 1 236 ? 6.527 -1.014 -13.780 1.00 98.56 236 PHE A C 1
ATOM 1839 O O . PHE A 1 236 ? 5.365 -1.377 -13.968 1.00 98.56 236 PHE A O 1
ATOM 1846 N N . VAL A 1 237 ? 7.516 -1.884 -13.573 1.00 98.56 237 VAL A N 1
ATOM 1847 C CA . VAL A 1 237 ? 7.357 -3.339 -13.693 1.00 98.56 237 VAL A CA 1
ATOM 1848 C C . VAL A 1 237 ? 8.0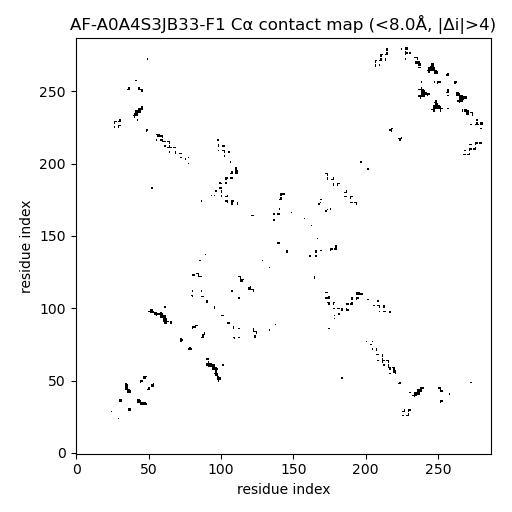26 -4.067 -12.534 1.00 98.56 237 VAL A C 1
ATOM 1850 O O . VAL A 1 237 ? 9.250 -4.047 -12.405 1.00 98.56 237 VAL A O 1
ATOM 1853 N N . GLU A 1 238 ? 7.232 -4.753 -11.711 1.00 98.25 238 GLU A N 1
ATOM 1854 C CA . GLU A 1 238 ? 7.761 -5.617 -10.654 1.00 98.25 238 GLU A CA 1
ATOM 1855 C C . GLU A 1 238 ? 8.176 -6.982 -11.240 1.00 98.25 238 GLU A C 1
ATOM 1857 O O . GLU A 1 238 ? 7.361 -7.872 -11.495 1.00 98.25 238 GLU A O 1
ATOM 1862 N N . GLY A 1 239 ? 9.478 -7.165 -11.438 1.00 97.62 239 GLY A N 1
ATOM 1863 C CA . GLY A 1 239 ? 10.096 -8.386 -11.945 1.00 97.62 239 GLY A CA 1
ATOM 1864 C C . GLY A 1 239 ? 10.402 -9.416 -10.856 1.00 97.62 239 GLY A C 1
ATOM 1865 O O . GLY A 1 239 ? 11.570 -9.716 -10.577 1.00 97.62 239 GLY A O 1
ATOM 1866 N N . SER A 1 240 ? 9.347 -9.987 -10.273 1.00 96.06 240 SER A N 1
ATOM 1867 C CA . SER A 1 240 ? 9.416 -11.164 -9.402 1.00 96.06 240 SER A CA 1
ATOM 1868 C C . SER A 1 240 ? 9.095 -12.452 -10.180 1.00 96.06 240 SER A C 1
ATOM 1870 O O . SER A 1 240 ? 7.980 -12.592 -10.678 1.00 96.06 240 SER A O 1
ATOM 1872 N N . PRO A 1 241 ? 9.994 -13.459 -10.237 1.00 96.00 241 PRO A N 1
ATOM 1873 C CA . PRO A 1 241 ? 9.713 -14.739 -10.907 1.00 96.00 241 PRO A CA 1
ATOM 1874 C C . PRO A 1 241 ? 8.595 -15.563 -10.254 1.00 96.00 241 PRO A C 1
ATOM 1876 O O . PRO A 1 241 ? 8.020 -16.451 -10.881 1.00 96.00 241 PRO A O 1
ATOM 1879 N N . ARG A 1 242 ? 8.337 -15.323 -8.961 1.00 95.31 242 ARG A N 1
ATOM 1880 C CA . ARG A 1 242 ? 7.399 -16.113 -8.149 1.00 95.31 242 ARG A CA 1
ATOM 1881 C C . ARG A 1 242 ? 6.061 -15.413 -7.936 1.00 95.31 242 ARG A C 1
ATOM 1883 O O . ARG A 1 242 ? 5.092 -16.090 -7.611 1.00 95.31 242 ARG A O 1
ATOM 1890 N N . ASP A 1 243 ? 6.011 -14.091 -8.085 1.00 95.81 243 ASP A N 1
ATOM 1891 C CA . ASP A 1 243 ? 4.789 -13.313 -7.896 1.00 95.81 243 ASP A CA 1
ATOM 1892 C C . ASP A 1 243 ? 4.152 -12.993 -9.252 1.00 95.81 243 ASP A C 1
ATOM 1894 O O . ASP A 1 243 ? 4.741 -12.299 -10.079 1.00 95.81 243 ASP A O 1
ATOM 1898 N N . ARG A 1 244 ? 2.952 -13.534 -9.475 1.00 97.75 244 ARG A N 1
ATOM 1899 C CA . ARG A 1 244 ? 2.149 -13.310 -10.687 1.00 97.75 244 ARG A CA 1
ATOM 1900 C C . ARG A 1 244 ? 0.964 -12.370 -10.449 1.00 97.75 244 ARG A C 1
ATOM 1902 O O . ARG A 1 244 ? 0.206 -12.109 -11.373 1.00 97.75 244 ARG A O 1
ATOM 1909 N N . ILE A 1 245 ? 0.777 -11.885 -9.223 1.00 97.00 245 ILE A N 1
ATOM 1910 C CA . ILE A 1 245 ? -0.295 -10.940 -8.886 1.00 97.00 245 ILE A CA 1
ATOM 1911 C C . ILE A 1 245 ? 0.301 -9.536 -8.810 1.00 97.00 245 ILE A C 1
ATOM 1913 O O . ILE A 1 245 ? -0.141 -8.621 -9.502 1.00 97.00 245 ILE A O 1
ATOM 1917 N N . TRP A 1 246 ? 1.326 -9.360 -7.982 1.00 97.81 246 TRP A N 1
ATOM 1918 C CA . TRP A 1 246 ? 1.991 -8.072 -7.803 1.00 97.81 246 TRP A CA 1
ATOM 1919 C C . TRP A 1 246 ? 3.038 -7.817 -8.883 1.00 97.81 246 TRP A C 1
ATOM 1921 O O . TRP A 1 246 ? 3.114 -6.693 -9.380 1.00 97.81 246 TRP A O 1
ATOM 1931 N N . GLY A 1 247 ? 3.714 -8.881 -9.329 1.00 98.12 247 GLY A N 1
ATOM 1932 C CA . GLY A 1 247 ? 4.699 -8.853 -10.406 1.00 98.12 247 GLY A CA 1
ATOM 1933 C C . GLY A 1 247 ? 4.280 -9.557 -11.694 1.00 98.12 247 GLY A C 1
ATOM 1934 O O . GLY A 1 247 ? 3.157 -10.043 -11.842 1.00 98.12 247 GLY A O 1
ATOM 1935 N N . VAL A 1 248 ? 5.215 -9.589 -12.646 1.00 98.50 248 VAL A N 1
ATOM 1936 C CA . VAL A 1 248 ? 5.023 -10.153 -13.999 1.00 98.50 248 VAL A CA 1
ATOM 1937 C C . VAL A 1 248 ? 5.415 -11.627 -14.132 1.00 98.50 248 VAL A C 1
ATOM 1939 O O . VAL A 1 248 ? 5.315 -12.197 -15.216 1.00 98.50 248 VAL A O 1
ATOM 1942 N N . GLY A 1 249 ? 5.881 -12.278 -13.062 1.00 98.19 249 GLY A N 1
ATOM 1943 C CA . GLY A 1 249 ? 6.329 -13.673 -13.126 1.00 98.19 249 GLY A CA 1
ATOM 1944 C C . GLY A 1 249 ? 7.662 -13.887 -13.858 1.00 98.19 249 GLY A C 1
ATOM 1945 O O . GLY A 1 249 ? 7.967 -15.015 -14.246 1.00 98.19 249 GLY A O 1
ATOM 1946 N N . LEU A 1 250 ? 8.462 -12.832 -14.042 1.00 98.06 250 LEU A N 1
ATOM 1947 C CA . LEU A 1 250 ? 9.795 -12.856 -14.657 1.00 98.06 250 LEU A CA 1
ATOM 1948 C C . LEU A 1 250 ? 10.799 -12.120 -13.770 1.00 98.06 250 LEU A C 1
ATOM 1950 O O . LEU A 1 250 ? 10.416 -11.281 -12.964 1.00 98.06 250 LEU A O 1
ATOM 1954 N N . LYS A 1 251 ? 12.093 -12.423 -13.908 1.00 97.19 251 LYS A N 1
ATOM 1955 C CA . LYS A 1 251 ? 13.159 -11.754 -13.148 1.00 97.19 251 LYS A CA 1
ATOM 1956 C C . LYS A 1 251 ? 13.397 -10.340 -13.695 1.00 97.19 251 LYS A C 1
ATOM 1958 O O . LYS A 1 251 ? 13.544 -10.184 -14.902 1.00 97.19 251 LYS A O 1
ATOM 1963 N N . TRP A 1 252 ? 13.473 -9.338 -12.818 1.00 96.56 252 TRP A N 1
ATOM 1964 C CA . TRP A 1 252 ? 13.604 -7.915 -13.185 1.00 96.56 252 TRP A CA 1
ATOM 1965 C C . TRP A 1 252 ? 14.826 -7.565 -14.058 1.00 96.56 252 TRP A C 1
ATOM 1967 O O . TRP A 1 252 ? 14.792 -6.596 -14.815 1.00 96.56 252 TRP A O 1
ATOM 1977 N N . ASP A 1 253 ? 15.898 -8.353 -13.972 1.00 94.25 253 ASP A N 1
ATOM 1978 C CA . ASP A 1 253 ? 17.143 -8.176 -14.729 1.00 94.25 253 ASP A CA 1
ATOM 1979 C C . ASP A 1 253 ? 17.245 -9.089 -15.968 1.00 94.25 253 ASP A C 1
ATOM 1981 O O . ASP A 1 253 ? 18.237 -9.043 -16.692 1.00 94.25 253 ASP A O 1
ATOM 1985 N N . SER A 1 254 ? 16.223 -9.907 -16.242 1.00 95.81 254 SER A N 1
ATOM 1986 C CA . SER A 1 254 ? 16.162 -10.737 -17.448 1.00 95.81 254 SER A CA 1
ATOM 1987 C C . SER A 1 254 ? 15.868 -9.883 -18.679 1.00 95.81 254 SER A C 1
ATOM 1989 O O . SER A 1 254 ? 15.010 -9.010 -18.617 1.00 95.81 254 SER A O 1
ATOM 1991 N N . LYS A 1 255 ? 16.479 -10.180 -19.833 1.00 95.88 255 LYS A N 1
ATOM 1992 C CA . LYS A 1 255 ? 16.089 -9.541 -21.104 1.00 95.88 255 LYS A CA 1
ATOM 1993 C C . LYS A 1 255 ? 14.653 -9.875 -21.520 1.00 95.88 255 LYS A C 1
ATOM 1995 O O . LYS A 1 255 ? 13.976 -9.031 -22.088 1.00 95.88 255 LYS A O 1
ATOM 2000 N N . ALA A 1 256 ? 14.165 -11.073 -21.185 1.00 97.19 256 ALA A N 1
ATOM 2001 C CA . ALA A 1 256 ? 12.821 -11.521 -21.559 1.00 97.19 256 ALA A CA 1
ATOM 2002 C C . ALA A 1 256 ? 11.695 -10.662 -20.954 1.00 97.19 256 ALA A C 1
ATOM 2004 O O . ALA A 1 256 ? 10.586 -10.675 -21.470 1.00 97.19 256 ALA A O 1
ATOM 2005 N N . ILE A 1 257 ? 11.966 -9.922 -19.868 1.00 97.88 257 ILE A N 1
ATOM 2006 C CA . ILE A 1 257 ? 10.971 -9.047 -19.230 1.00 97.88 257 ILE A CA 1
ATOM 2007 C C . ILE A 1 257 ? 10.649 -7.799 -20.063 1.00 97.88 257 ILE A C 1
ATOM 2009 O O . ILE A 1 257 ? 9.629 -7.165 -19.818 1.00 97.88 257 ILE A O 1
ATOM 2013 N N . GLU A 1 258 ? 11.508 -7.438 -21.023 1.00 97.00 258 GLU A N 1
ATOM 2014 C CA . GLU A 1 258 ? 11.308 -6.260 -21.879 1.00 97.00 258 GLU A CA 1
ATOM 2015 C C . GLU A 1 258 ? 10.203 -6.451 -22.913 1.00 97.00 258 GLU A C 1
ATOM 2017 O O . GLU A 1 258 ? 9.646 -5.470 -23.393 1.00 97.00 258 GLU A O 1
ATOM 2022 N N . ASP A 1 259 ? 9.885 -7.703 -23.232 1.00 97.06 259 ASP A N 1
ATOM 2023 C CA . ASP A 1 259 ? 8.774 -8.060 -24.099 1.00 97.06 259 ASP A CA 1
ATOM 2024 C C . ASP A 1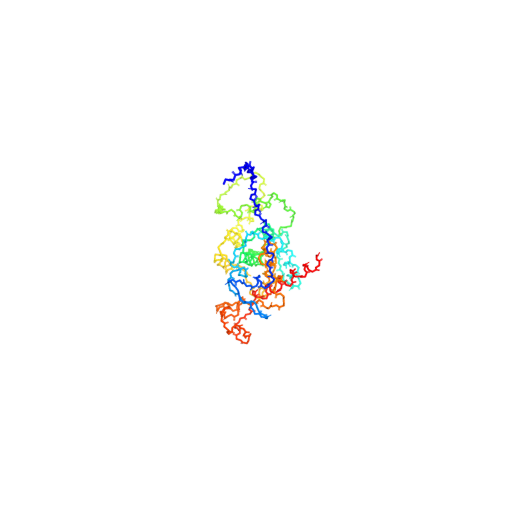 259 ? 7.567 -8.449 -23.235 1.00 97.06 259 ASP A C 1
ATOM 2026 O O . ASP A 1 259 ? 7.567 -9.479 -22.551 1.00 97.06 259 ASP A O 1
ATOM 2030 N N . GLU A 1 260 ? 6.545 -7.590 -23.256 1.00 97.12 260 GLU A N 1
ATOM 2031 C CA . GLU A 1 260 ? 5.308 -7.748 -22.488 1.00 97.12 260 GLU A CA 1
ATOM 2032 C C . GLU A 1 260 ? 4.569 -9.054 -22.819 1.00 97.12 260 GLU A C 1
ATOM 2034 O O . GLU A 1 260 ? 3.895 -9.607 -21.949 1.00 97.12 260 GLU A O 1
ATOM 2039 N N . ALA A 1 261 ? 4.750 -9.619 -24.022 1.00 97.81 261 ALA A N 1
ATOM 2040 C CA . ALA A 1 261 ? 4.148 -10.901 -24.395 1.00 97.81 261 ALA A CA 1
ATOM 2041 C C . ALA A 1 261 ? 4.682 -12.078 -23.557 1.00 97.81 261 ALA A C 1
ATOM 2043 O O . ALA A 1 261 ? 4.021 -13.111 -23.436 1.00 97.81 261 ALA A O 1
ATOM 2044 N N . ASN A 1 262 ? 5.854 -11.927 -22.929 1.00 97.88 262 ASN A N 1
ATOM 2045 C CA . ASN A 1 262 ? 6.411 -12.935 -22.028 1.00 97.88 262 ASN A CA 1
ATOM 2046 C C . ASN A 1 262 ? 5.859 -12.843 -20.602 1.00 97.88 262 ASN A C 1
ATOM 2048 O O . ASN A 1 262 ? 6.158 -13.723 -19.783 1.00 97.88 262 ASN A O 1
ATOM 2052 N N . TRP A 1 263 ? 5.108 -11.790 -20.265 1.00 98.19 263 TRP A N 1
ATOM 2053 C CA . TRP A 1 263 ? 4.608 -11.582 -18.911 1.00 98.19 263 TRP A CA 1
ATOM 2054 C C . TRP A 1 263 ? 3.559 -12.637 -18.556 1.00 98.19 263 TRP A C 1
ATOM 2056 O O . TRP A 1 263 ? 2.673 -12.982 -19.331 1.00 98.19 263 TRP A O 1
ATOM 2066 N N . ARG A 1 264 ? 3.667 -13.169 -17.337 1.00 97.94 264 ARG A N 1
ATOM 2067 C CA . ARG A 1 264 ? 2.820 -14.256 -16.811 1.00 97.94 264 ARG A CA 1
ATOM 2068 C C . ARG A 1 264 ? 2.056 -13.822 -15.564 1.00 97.94 264 ARG A C 1
ATOM 2070 O O . ARG A 1 264 ? 1.610 -14.669 -14.791 1.00 97.94 264 ARG A O 1
ATOM 2077 N N . GLY A 1 265 ? 1.994 -12.517 -15.324 1.00 97.69 265 GLY A N 1
ATOM 2078 C CA . GLY A 1 265 ? 1.432 -11.932 -14.120 1.00 97.69 265 GLY A CA 1
ATOM 2079 C C . GLY A 1 265 ? 0.880 -10.535 -14.356 1.00 97.69 265 GLY A C 1
ATOM 2080 O O . GLY A 1 265 ? 1.093 -9.933 -15.404 1.00 97.69 265 GLY A O 1
ATOM 2081 N N . GLU A 1 266 ? 0.148 -10.034 -13.370 1.00 97.69 266 GLU A N 1
ATOM 2082 C CA . GLU A 1 266 ? -0.692 -8.847 -13.523 1.00 97.69 266 GLU A CA 1
ATOM 2083 C C . GLU A 1 266 ? 0.032 -7.515 -13.282 1.00 97.69 266 GLU A C 1
ATOM 2085 O O . GLU A 1 266 ? -0.553 -6.461 -13.536 1.00 97.69 266 GLU A O 1
ATOM 2090 N N . ASN A 1 267 ? 1.268 -7.538 -12.765 1.00 98.19 267 ASN A N 1
ATOM 2091 C CA . ASN A 1 267 ? 2.059 -6.339 -12.461 1.00 98.19 267 ASN A CA 1
ATOM 2092 C C . ASN A 1 267 ? 1.307 -5.288 -11.612 1.00 98.19 267 ASN A C 1
ATOM 2094 O O . ASN A 1 267 ? 1.420 -4.078 -11.843 1.00 98.19 267 ASN A O 1
ATOM 2098 N N . ARG A 1 268 ? 0.486 -5.716 -10.640 1.00 98.44 268 ARG A N 1
ATOM 2099 C CA . ARG A 1 268 ? -0.334 -4.781 -9.850 1.00 98.44 268 ARG A CA 1
ATOM 2100 C C . ARG A 1 268 ? 0.502 -3.723 -9.133 1.00 98.44 268 ARG A C 1
ATOM 2102 O O . ARG A 1 268 ? 0.070 -2.574 -9.081 1.00 98.44 268 ARG A O 1
ATOM 2109 N N . LEU A 1 269 ? 1.685 -4.072 -8.619 1.00 98.50 269 LEU A N 1
ATOM 2110 C CA . LEU A 1 269 ? 2.530 -3.108 -7.909 1.00 98.50 269 LEU A CA 1
ATOM 2111 C C . LEU A 1 269 ? 3.092 -2.055 -8.868 1.00 98.50 269 LEU A C 1
ATOM 2113 O O . LEU A 1 269 ? 3.065 -0.865 -8.556 1.00 98.50 269 LEU A O 1
ATOM 2117 N N . GLY A 1 270 ? 3.527 -2.476 -10.059 1.00 98.38 270 GLY A N 1
ATOM 2118 C CA . GLY A 1 270 ? 3.942 -1.570 -11.127 1.00 98.38 270 GLY A CA 1
ATOM 2119 C C . GLY A 1 270 ? 2.839 -0.580 -11.511 1.00 98.38 270 GLY A C 1
ATOM 2120 O O . GLY A 1 270 ? 3.078 0.627 -11.554 1.00 98.38 270 GLY A O 1
ATOM 2121 N N . ARG A 1 271 ? 1.595 -1.057 -11.669 1.00 98.25 271 ARG A N 1
ATOM 2122 C CA . ARG A 1 271 ? 0.435 -0.177 -11.907 1.00 98.25 271 ARG A CA 1
ATOM 2123 C C . ARG A 1 271 ? 0.241 0.844 -10.781 1.00 98.25 271 ARG A C 1
ATOM 2125 O O . ARG A 1 271 ? 0.087 2.027 -11.072 1.00 98.25 271 ARG A O 1
ATOM 2132 N N . CYS A 1 272 ? 0.323 0.426 -9.515 1.00 98.62 272 CYS A N 1
ATOM 2133 C CA . CYS A 1 272 ? 0.226 1.343 -8.372 1.00 98.62 272 CYS A CA 1
ATOM 2134 C C . CYS A 1 272 ? 1.310 2.434 -8.394 1.00 98.62 272 CYS A C 1
ATOM 2136 O O . CYS A 1 272 ? 1.004 3.595 -8.126 1.00 98.62 272 CYS A O 1
ATOM 2138 N N . HIS A 1 273 ? 2.556 2.089 -8.739 1.00 98.62 273 HIS A N 1
ATOM 2139 C CA . HIS A 1 273 ? 3.629 3.077 -8.898 1.00 98.62 273 HIS A CA 1
ATOM 2140 C C . HIS A 1 273 ? 3.367 4.043 -10.052 1.00 98.62 273 HIS A C 1
ATOM 2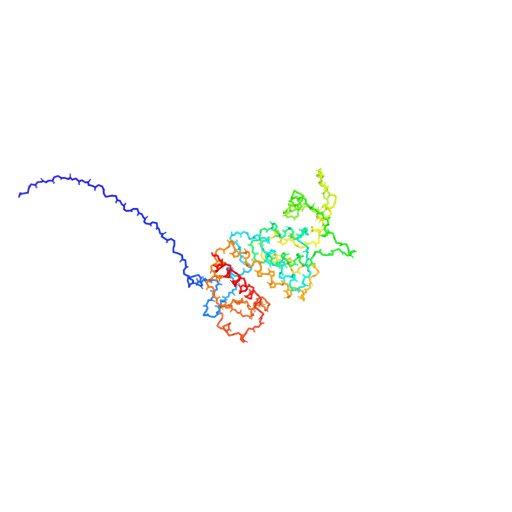142 O O . HIS A 1 273 ? 3.574 5.242 -9.881 1.00 98.62 273 HIS A O 1
ATOM 2148 N N . GLY A 1 274 ? 2.877 3.550 -11.193 1.00 98.31 274 GLY A N 1
ATOM 2149 C CA . GLY A 1 274 ? 2.524 4.394 -12.336 1.00 98.31 274 GLY A CA 1
ATOM 2150 C C . GLY A 1 274 ? 1.432 5.413 -11.999 1.00 98.31 274 GLY A C 1
ATOM 2151 O O . GLY A 1 274 ? 1.583 6.601 -12.285 1.00 98.31 274 GLY A O 1
ATOM 2152 N N . GLU A 1 275 ? 0.364 4.975 -11.329 1.00 97.81 275 GLU A N 1
AT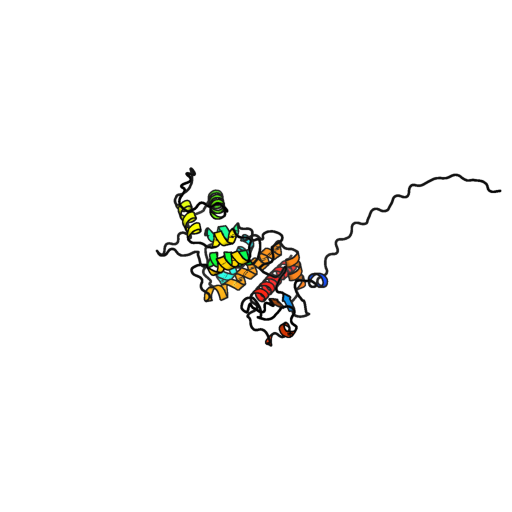OM 2153 C CA . GLU A 1 275 ? -0.703 5.869 -10.858 1.00 97.81 275 GLU A CA 1
ATOM 2154 C C . GLU A 1 275 ? -0.185 6.893 -9.831 1.00 97.81 275 GLU A C 1
ATOM 2156 O O . GLU A 1 275 ? -0.443 8.094 -9.956 1.00 97.81 275 GLU A O 1
ATOM 2161 N N . ALA A 1 276 ? 0.611 6.444 -8.853 1.00 98.19 276 ALA A N 1
ATOM 2162 C CA . ALA A 1 276 ? 1.206 7.321 -7.848 1.00 98.19 276 ALA A CA 1
ATOM 2163 C C . ALA A 1 276 ? 2.136 8.372 -8.478 1.00 98.19 276 ALA A C 1
ATOM 2165 O O . ALA A 1 276 ? 2.075 9.550 -8.113 1.00 98.19 276 ALA A O 1
ATOM 2166 N N . ALA A 1 277 ? 2.956 7.975 -9.455 1.00 98.00 277 ALA A N 1
ATOM 2167 C CA . ALA A 1 277 ? 3.842 8.879 -10.177 1.00 98.00 277 ALA A CA 1
ATOM 2168 C C . ALA A 1 277 ? 3.051 9.949 -10.935 1.00 98.00 277 ALA A C 1
ATOM 2170 O O . ALA A 1 277 ? 3.338 11.138 -10.783 1.00 98.00 277 ALA A O 1
ATOM 2171 N N . ARG A 1 278 ? 1.995 9.557 -11.662 1.00 96.88 278 ARG A N 1
ATOM 2172 C CA . ARG A 1 278 ? 1.109 10.502 -12.360 1.00 96.88 278 ARG A CA 1
ATOM 2173 C C . ARG A 1 278 ? 0.452 11.493 -11.399 1.00 96.88 278 ARG A C 1
ATOM 2175 O O . ARG A 1 278 ? 0.386 12.683 -11.708 1.00 96.88 278 ARG A O 1
ATOM 2182 N N . MET A 1 279 ? 0.015 11.045 -10.220 1.00 95.88 279 MET A N 1
ATOM 2183 C CA . MET A 1 279 ? -0.553 11.938 -9.204 1.00 95.88 279 MET A CA 1
ATOM 2184 C C . MET A 1 279 ? 0.478 12.958 -8.695 1.00 95.88 279 MET A C 1
ATOM 2186 O O . MET A 1 279 ? 0.193 14.155 -8.662 1.00 95.88 279 MET A O 1
ATOM 2190 N N . ILE A 1 280 ? 1.691 12.509 -8.355 1.00 95.94 280 ILE A N 1
ATOM 2191 C CA . ILE A 1 280 ? 2.775 13.379 -7.871 1.00 95.94 280 ILE A CA 1
ATOM 2192 C C . ILE A 1 280 ? 3.208 14.393 -8.937 1.00 95.94 280 ILE A C 1
ATOM 2194 O O . ILE A 1 280 ? 3.370 15.575 -8.630 1.00 95.94 280 ILE A O 1
ATOM 2198 N N . GLN A 1 281 ? 3.350 13.960 -10.190 1.00 95.19 281 GLN A N 1
ATOM 2199 C CA . GLN A 1 281 ? 3.716 14.834 -11.305 1.00 95.19 281 GLN A CA 1
ATOM 2200 C C . GLN A 1 281 ? 2.654 15.913 -11.569 1.00 95.19 281 GLN A C 1
ATOM 2202 O O . GLN A 1 281 ? 3.017 17.052 -11.851 1.00 95.19 281 GLN A O 1
ATOM 2207 N N . ARG A 1 282 ? 1.354 15.594 -11.467 1.00 93.94 282 ARG A N 1
ATOM 2208 C CA . ARG A 1 282 ? 0.267 16.579 -11.643 1.00 93.94 282 ARG A CA 1
ATOM 2209 C C . ARG A 1 282 ? 0.293 17.665 -10.572 1.00 93.94 282 ARG A C 1
ATOM 2211 O O . ARG A 1 282 ? 0.226 18.845 -10.910 1.00 93.94 282 ARG A O 1
ATOM 2218 N N . VAL A 1 283 ? 0.446 17.273 -9.305 1.00 89.62 283 VAL A N 1
ATOM 2219 C CA . VAL A 1 283 ? 0.566 18.226 -8.188 1.00 89.62 283 VAL A CA 1
ATOM 2220 C C . VAL A 1 283 ? 1.769 19.147 -8.402 1.00 89.62 283 VAL A C 1
ATOM 2222 O O . VAL A 1 283 ? 1.644 20.355 -8.246 1.00 89.62 283 VAL A O 1
ATOM 2225 N N . ASN A 1 284 ? 2.902 18.599 -8.850 1.00 88.00 284 ASN A N 1
ATOM 2226 C CA . ASN A 1 284 ? 4.122 19.370 -9.094 1.00 88.00 284 ASN A CA 1
ATOM 2227 C C . ASN A 1 284 ? 4.029 20.345 -10.280 1.00 88.00 284 ASN A C 1
ATOM 2229 O O . ASN A 1 284 ? 4.798 21.291 -10.324 1.00 88.00 284 ASN A O 1
ATOM 2233 N N . ARG A 1 285 ? 3.153 20.105 -11.265 1.00 86.88 285 ARG A N 1
ATOM 2234 C CA . ARG A 1 285 ? 2.913 21.054 -12.373 1.00 86.88 285 ARG A CA 1
ATOM 2235 C C . ARG A 1 285 ? 1.922 22.160 -12.003 1.00 86.88 285 ARG A C 1
ATOM 2237 O O . ARG A 1 285 ? 1.843 23.149 -12.717 1.00 86.88 285 ARG A O 1
ATOM 2244 N N . SER A 1 286 ? 1.141 21.948 -10.944 1.00 77.88 286 SER A N 1
ATOM 2245 C CA . SER A 1 286 ? 0.105 22.878 -10.473 1.00 77.88 286 SER A CA 1
ATOM 2246 C C . SER A 1 286 ? 0.580 23.754 -9.303 1.00 77.88 286 SER A C 1
ATOM 2248 O O . SER A 1 286 ? -0.203 24.556 -8.806 1.00 77.88 286 SER A O 1
ATOM 2250 N N . SER A 1 287 ? 1.817 23.547 -8.835 1.00 63.91 287 SER A N 1
ATOM 2251 C CA . SER A 1 287 ? 2.494 24.330 -7.788 1.00 63.91 287 SER A CA 1
ATOM 2252 C C . SER A 1 287 ? 3.534 25.234 -8.431 1.00 63.91 287 SER A C 1
ATOM 2254 O O . SER A 1 287 ? 3.717 26.356 -7.921 1.00 63.91 287 SER A O 1
#

Foldseek 3Di:
DDDDDDDDDDDDDDDDPDDDDPPPDDLVRLLPDPAWDDDPAAIFGADDPLDQLHWQPWFFALLQLCVQQVVLCVVVVQDFDDCQFLLNVLSRRAGHGGLLLQLLLVLLRGFQQFDDPVRDRLRPDDDDDDPVLSVVLSCLLLPPCNDDLDDDDDDVPDDPSSNVVSVCCVPRTLNSVSSNDSHSVSSVVSSVVRPRRDPVSCLSSSLSSSLSVLLSSCVRHVSSLSNLQSCPNHFYANADLPAQECHQNHHSPDPLVVDSVSGRHDNSSSSSSNSSSVVSNVVVVVD

Solvent-accessible surface area (backbone atoms only — not comparable to full-atom values): 16300 Å² total; per-residue (Å²): 140,82,86,88,81,83,88,80,89,76,82,80,78,78,82,76,83,75,80,75,74,80,76,76,76,50,55,74,56,57,53,61,43,99,44,39,47,63,58,96,58,34,37,25,22,64,44,46,86,83,22,42,74,33,73,46,92,48,56,21,50,27,41,56,19,46,74,53,20,51,65,50,33,56,76,68,70,48,84,64,75,53,80,80,18,60,65,43,45,52,45,33,76,33,62,37,49,27,46,36,40,46,50,27,28,53,50,21,46,58,33,55,60,63,74,54,101,83,72,50,56,86,48,66,68,89,69,91,75,51,72,66,59,51,52,50,52,51,49,52,62,54,38,95,75,51,71,70,100,79,72,90,75,86,58,91,86,69,55,74,65,59,61,49,49,50,52,46,45,71,75,72,41,53,33,50,58,25,70,63,44,90,46,54,71,57,18,54,56,46,45,72,65,39,51,73,71,50,67,76,57,44,68,64,50,47,48,49,48,45,17,18,43,52,41,28,39,30,74,64,28,65,70,50,34,48,41,36,62,46,45,71,90,33,45,40,37,26,20,30,59,84,34,37,56,46,8,22,36,33,46,41,87,43,76,64,60,77,43,70,88,68,51,66,32,66,23,44,52,11,51,22,50,42,54,26,22,53,53,54,45,52,55,63,74,75,108